Protein AF-A0A7X5KMU0-F1 (afdb_monomer_lite)

Secondary structure (DSSP, 8-state):
-HHHHHHHHHHHHHHHHHHHHHHHHHHHHHS-HHHHHHHHHSHHHHHHHHHHHHHHHHHHHHHHHS-GGGSS-S------SSSS-------PPPHHHHHHHHHHHHHHHHTT-HHHHHHHHHHHHHHHHTS-HHHHHHHHHHHHHHHTT--GGGS-HHHHHHHHHHHHHHHHHHT-HHHHHHHH--------

Radius of gyration: 24.43 Å; chains: 1; bounding box: 58×74×50 Å

Sequence (192 aa):
MEPELRRKGRAMLTISFSTMMVVLTIYGGQFSPRTLQDFLEKRMTQRILGYFMGVLVFSIFALFSMKPERLSAPVLKCYAEDEEKVRLVLRGLTFDRLLFENFYPIRHYGVEDLFILDGMAGALAVVAKENTPKIRRKTWNFAKYLLSGVDWDKLQDVERSYLKDRFYQLAVLAGELEDYGKMFGKVGKEER

Structure (mmCIF, N/CA/C/O backbone):
data_AF-A0A7X5KMU0-F1
#
_entry.id   AF-A0A7X5KMU0-F1
#
loop_
_atom_site.group_PDB
_atom_site.id
_atom_site.type_symbol
_atom_site.label_atom_id
_atom_site.label_alt_id
_atom_site.label_comp_id
_atom_site.label_asym_id
_atom_site.label_entity_id
_atom_site.label_seq_id
_atom_site.pdbx_PDB_ins_code
_atom_site.Cartn_x
_atom_site.Cartn_y
_atom_site.Cartn_z
_atom_site.occupancy
_atom_site.B_iso_or_equiv
_atom_site.auth_seq_id
_atom_site.auth_comp_id
_atom_site.auth_asym_id
_atom_site.auth_atom_id
_atom_site.pdbx_PDB_model_num
ATOM 1 N N . MET A 1 1 ? -7.762 -0.812 -30.931 1.00 47.56 1 MET A N 1
ATOM 2 C CA . MET A 1 1 ? -6.860 0.348 -30.727 1.00 47.56 1 MET A CA 1
ATOM 3 C C . MET A 1 1 ? -6.045 0.251 -29.425 1.00 47.56 1 MET A C 1
ATOM 5 O O . MET A 1 1 ? -4.902 0.682 -29.412 1.00 47.56 1 MET A O 1
ATOM 9 N N . GLU A 1 2 ? -6.547 -0.407 -28.370 1.00 56.09 2 GLU A N 1
ATOM 10 C CA . GLU A 1 2 ? -5.804 -0.718 -27.125 1.00 56.09 2 GLU A CA 1
ATOM 11 C C . GLU A 1 2 ? -4.488 -1.524 -27.237 1.00 56.09 2 GLU A C 1
ATOM 13 O O . GLU A 1 2 ? -3.565 -1.229 -26.471 1.00 56.09 2 GLU A O 1
ATOM 18 N N . PRO A 1 3 ? -4.312 -2.507 -28.150 1.00 56.44 3 PRO A N 1
ATOM 19 C CA . PRO A 1 3 ? -3.068 -3.280 -28.185 1.00 56.44 3 PRO A CA 1
ATOM 20 C C . PRO A 1 3 ? -1.856 -2.446 -28.626 1.00 56.44 3 PRO A C 1
ATOM 22 O O . PRO A 1 3 ? -0.734 -2.762 -28.231 1.00 56.44 3 PRO A O 1
ATOM 25 N N . GLU A 1 4 ? -2.057 -1.368 -29.395 1.00 54.94 4 GLU A N 1
ATOM 26 C CA . GLU A 1 4 ? -0.983 -0.424 -29.729 1.00 54.94 4 GLU A CA 1
ATOM 27 C C . GLU A 1 4 ? -0.571 0.429 -28.531 1.00 54.94 4 GLU A C 1
ATOM 29 O O . GLU A 1 4 ? 0.621 0.636 -28.324 1.00 54.94 4 GLU A O 1
ATOM 34 N N . LEU A 1 5 ? -1.523 0.893 -27.717 1.00 57.69 5 LEU A N 1
ATOM 35 C CA . LEU A 1 5 ? -1.223 1.726 -26.551 1.00 57.69 5 LEU A CA 1
ATOM 36 C C . LEU A 1 5 ? -0.485 0.916 -25.468 1.00 57.69 5 LEU A C 1
ATOM 38 O O . LEU A 1 5 ? 0.518 1.382 -24.930 1.00 57.69 5 LEU A O 1
ATOM 42 N N . ARG A 1 6 ? -0.872 -0.354 -25.257 1.00 56.75 6 ARG A N 1
ATOM 43 C CA . ARG A 1 6 ? -0.132 -1.325 -24.417 1.00 56.75 6 ARG A CA 1
ATOM 44 C C . ARG A 1 6 ? 1.259 -1.661 -24.962 1.00 56.75 6 ARG A C 1
ATOM 46 O O . ARG A 1 6 ? 2.175 -1.960 -24.194 1.00 56.75 6 ARG A O 1
ATOM 53 N N . ARG A 1 7 ? 1.439 -1.657 -26.287 1.00 58.16 7 ARG A N 1
ATOM 54 C CA . ARG A 1 7 ? 2.754 -1.842 -26.926 1.00 58.16 7 ARG A CA 1
ATOM 55 C C . ARG A 1 7 ? 3.622 -0.594 -26.753 1.00 58.16 7 ARG A C 1
ATOM 57 O O . ARG A 1 7 ? 4.789 -0.738 -26.418 1.00 58.16 7 ARG A O 1
ATOM 64 N N . LYS A 1 8 ? 3.041 0.604 -26.886 1.00 61.72 8 LYS A N 1
ATOM 65 C CA . LYS A 1 8 ? 3.707 1.899 -26.670 1.00 61.72 8 LYS A CA 1
ATOM 66 C C . LYS A 1 8 ? 4.133 2.108 -25.216 1.00 61.72 8 LYS A C 1
ATOM 68 O O . LYS A 1 8 ? 5.255 2.541 -25.002 1.00 61.72 8 LYS A O 1
ATOM 73 N N . GLY A 1 9 ? 3.305 1.740 -24.233 1.00 71.75 9 GLY A N 1
ATOM 74 C CA . GLY A 1 9 ? 3.659 1.833 -22.808 1.00 71.75 9 GLY A CA 1
ATOM 75 C C . GLY A 1 9 ? 4.824 0.917 -22.419 1.00 71.75 9 GLY A C 1
ATOM 76 O O . GLY A 1 9 ? 5.789 1.365 -21.805 1.00 71.75 9 GLY A O 1
ATOM 77 N N . ARG A 1 10 ? 4.794 -0.348 -22.868 1.00 69.50 10 ARG A N 1
ATOM 78 C CA . ARG A 1 10 ? 5.921 -1.279 -22.681 1.00 69.50 10 ARG A CA 1
ATOM 79 C C . ARG A 1 10 ? 7.172 -0.814 -23.424 1.00 69.50 10 ARG A C 1
ATOM 81 O O . ARG A 1 10 ? 8.244 -0.815 -22.838 1.00 69.50 10 ARG A O 1
ATOM 88 N N . ALA A 1 11 ? 7.032 -0.348 -24.666 1.00 77.12 11 ALA A N 1
ATOM 89 C CA . ALA A 1 11 ? 8.150 0.187 -25.439 1.00 77.12 11 ALA A CA 1
ATOM 90 C C . ALA A 1 11 ? 8.764 1.435 -24.788 1.00 77.12 11 ALA A C 1
ATOM 92 O O . ALA A 1 11 ? 9.981 1.527 -24.724 1.00 77.12 11 ALA A O 1
ATOM 93 N N . MET A 1 12 ? 7.962 2.363 -24.255 1.00 80.06 12 MET A N 1
ATOM 94 C CA . MET A 1 12 ? 8.468 3.527 -23.519 1.00 80.06 12 MET A CA 1
ATOM 95 C C . MET A 1 12 ? 9.243 3.115 -22.268 1.00 80.06 12 MET A C 1
ATOM 97 O O . MET A 1 12 ? 10.348 3.606 -22.075 1.00 80.06 12 MET A O 1
ATOM 101 N N . LEU A 1 13 ? 8.726 2.179 -21.463 1.00 82.75 13 LEU A N 1
ATOM 102 C CA . LEU A 1 13 ? 9.440 1.671 -20.286 1.00 82.75 13 LEU A CA 1
ATOM 103 C C . LEU A 1 13 ? 10.750 0.970 -20.662 1.00 82.75 13 LEU A C 1
ATOM 105 O O . LEU A 1 13 ? 11.772 1.225 -20.032 1.00 82.75 13 LEU A O 1
ATOM 109 N N . THR A 1 14 ? 10.752 0.135 -21.706 1.00 79.31 14 THR A N 1
ATOM 110 C CA . THR A 1 14 ? 11.973 -0.527 -22.187 1.00 79.31 14 THR A CA 1
ATOM 111 C C . THR A 1 14 ? 12.974 0.487 -22.726 1.00 79.31 14 THR A C 1
ATOM 113 O O . THR A 1 14 ? 14.144 0.407 -22.380 1.00 79.31 14 THR A O 1
ATOM 116 N N . ILE A 1 15 ? 12.530 1.479 -23.503 1.00 89.38 15 ILE A N 1
ATOM 117 C CA . ILE A 1 15 ? 13.398 2.546 -24.014 1.00 89.38 15 ILE A CA 1
ATOM 118 C C . ILE A 1 15 ? 13.987 3.347 -22.852 1.00 89.38 15 ILE A C 1
ATOM 120 O O . ILE A 1 15 ? 15.198 3.525 -22.819 1.00 89.38 15 ILE A O 1
ATOM 124 N N . SER A 1 16 ? 13.180 3.777 -21.879 1.00 86.00 16 SER A N 1
ATOM 125 C CA . SER A 1 16 ? 13.654 4.515 -20.702 1.00 86.00 16 SER A CA 1
ATOM 126 C C . SER A 1 16 ? 14.604 3.693 -19.831 1.00 86.00 16 SER A C 1
ATOM 128 O O . SER A 1 16 ? 15.604 4.217 -19.349 1.00 86.00 16 SER A O 1
ATOM 130 N N . PHE A 1 17 ? 14.333 2.401 -19.641 1.00 84.06 17 PHE A N 1
ATOM 131 C CA . PHE A 1 17 ? 15.216 1.516 -18.887 1.00 84.06 17 PHE A CA 1
ATOM 132 C C . PHE A 1 17 ? 16.538 1.283 -19.627 1.00 84.06 17 PHE A C 1
ATOM 134 O O . PHE A 1 17 ? 17.608 1.387 -19.031 1.00 84.06 17 PHE A O 1
ATOM 141 N N . SER A 1 18 ? 16.485 1.045 -20.939 1.00 84.69 18 SER A N 1
ATOM 142 C CA . SER A 1 18 ? 17.669 0.883 -21.781 1.00 84.69 18 SER A CA 1
ATOM 143 C C . SER A 1 18 ? 18.495 2.164 -21.866 1.00 84.69 18 SER A C 1
ATOM 145 O O . SER A 1 18 ? 19.713 2.090 -21.744 1.00 84.69 18 SER A O 1
ATOM 147 N N . THR A 1 19 ? 17.881 3.342 -22.015 1.00 89.38 19 THR A N 1
ATOM 148 C CA . THR A 1 19 ? 18.629 4.608 -22.013 1.00 89.38 19 THR A CA 1
ATOM 149 C C . THR A 1 19 ? 19.240 4.889 -20.647 1.00 89.38 19 THR A C 1
ATOM 151 O O . THR A 1 19 ? 20.394 5.300 -20.592 1.00 89.38 19 THR A O 1
ATOM 154 N N . MET A 1 20 ? 18.542 4.590 -19.547 1.00 86.38 20 MET A N 1
ATOM 155 C CA . MET A 1 20 ? 19.096 4.729 -18.198 1.00 86.38 20 MET A CA 1
ATOM 156 C C . MET A 1 20 ? 20.264 3.768 -17.959 1.00 86.38 20 MET A C 1
ATOM 158 O O . MET A 1 20 ? 21.282 4.177 -17.412 1.00 86.38 20 MET A O 1
ATOM 162 N N . MET A 1 21 ? 20.167 2.523 -18.432 1.00 82.81 21 MET A N 1
ATOM 163 C CA . MET A 1 21 ? 21.255 1.547 -18.357 1.00 82.81 21 MET A CA 1
ATOM 164 C C . MET A 1 21 ? 22.452 1.970 -19.214 1.00 82.81 21 MET A C 1
ATOM 166 O O . MET A 1 21 ? 23.586 1.871 -18.757 1.00 82.81 21 MET A O 1
ATOM 170 N N . VAL A 1 22 ? 22.224 2.494 -20.421 1.00 84.88 22 VAL A N 1
ATOM 171 C CA . VAL A 1 22 ? 23.285 3.020 -21.295 1.00 84.88 22 VAL A CA 1
ATOM 172 C C . VAL A 1 22 ? 23.961 4.229 -20.656 1.00 84.88 22 VAL A C 1
ATOM 174 O O . VAL A 1 22 ? 25.184 4.267 -20.589 1.00 84.88 22 VAL A O 1
ATOM 177 N N . VAL A 1 23 ? 23.192 5.179 -20.121 1.00 80.00 23 VAL A N 1
ATOM 178 C CA . VAL A 1 23 ? 23.732 6.346 -19.409 1.00 80.00 23 VAL A CA 1
ATOM 179 C C . VAL A 1 23 ? 24.521 5.907 -18.177 1.00 80.00 23 VAL A C 1
ATOM 181 O O . VAL A 1 23 ? 25.636 6.378 -17.988 1.00 80.00 23 VAL A O 1
ATOM 184 N N . LEU A 1 24 ? 24.008 4.962 -17.384 1.00 71.19 24 LEU A N 1
ATOM 185 C CA . LEU A 1 24 ? 24.708 4.412 -16.221 1.00 71.19 24 LEU A CA 1
ATOM 186 C C . LEU A 1 24 ? 25.998 3.678 -16.624 1.00 71.19 24 LEU A C 1
ATOM 188 O O . LEU A 1 24 ? 27.017 3.818 -15.953 1.00 71.19 24 LEU A O 1
ATOM 192 N N . THR A 1 25 ? 25.976 2.948 -17.742 1.00 81.88 25 THR A N 1
ATOM 193 C CA . THR A 1 25 ? 27.142 2.230 -18.284 1.00 81.88 25 THR A CA 1
ATOM 194 C C . THR A 1 25 ? 28.206 3.202 -18.791 1.00 81.88 25 THR A C 1
ATOM 196 O O . THR A 1 25 ? 29.385 3.034 -18.491 1.00 81.88 25 THR A O 1
ATOM 199 N N . ILE A 1 26 ? 27.804 4.257 -19.507 1.00 79.88 26 ILE A N 1
ATOM 200 C CA . ILE A 1 26 ? 28.705 5.317 -19.977 1.00 79.88 26 ILE A CA 1
ATOM 201 C C . ILE A 1 26 ? 29.290 6.074 -18.783 1.00 79.88 26 ILE A C 1
ATOM 203 O O . ILE A 1 26 ? 30.498 6.284 -18.721 1.00 79.88 26 ILE A O 1
ATOM 207 N N . TYR A 1 27 ? 28.460 6.429 -17.803 1.00 71.44 27 TYR A N 1
ATOM 208 C CA . TYR A 1 27 ? 28.890 7.142 -16.604 1.00 71.44 27 TYR A CA 1
ATOM 209 C C . TYR A 1 27 ? 29.864 6.306 -15.759 1.00 71.44 27 TYR A C 1
ATOM 211 O O . TYR A 1 27 ? 30.892 6.814 -15.317 1.00 71.44 27 TYR A O 1
ATOM 219 N N . GLY A 1 28 ? 29.595 5.005 -15.603 1.00 68.62 28 GLY A N 1
ATOM 220 C CA . GLY A 1 28 ? 30.491 4.062 -14.929 1.00 68.62 28 GLY A CA 1
ATOM 221 C C . GLY A 1 28 ? 31.801 3.798 -15.682 1.00 68.62 28 GLY A C 1
ATOM 222 O O . GLY A 1 28 ? 32.800 3.460 -15.055 1.00 68.62 28 GLY A O 1
ATOM 223 N N . GLY A 1 29 ? 31.818 3.976 -17.008 1.00 72.19 29 GLY A N 1
ATOM 224 C CA . GLY A 1 29 ? 33.023 3.854 -17.835 1.00 72.19 29 GLY A CA 1
ATOM 225 C C . GLY A 1 29 ? 33.867 5.132 -17.925 1.00 72.19 29 GLY A C 1
ATOM 226 O O . GLY A 1 29 ? 35.070 5.046 -18.160 1.00 72.19 29 GLY A O 1
ATOM 227 N N . GLN A 1 30 ? 33.264 6.312 -17.738 1.00 68.62 30 GLN A N 1
ATOM 228 C CA . GLN A 1 30 ? 33.943 7.613 -17.851 1.00 68.62 30 GLN A CA 1
ATOM 229 C C . GLN A 1 30 ? 34.675 8.044 -16.576 1.00 68.62 30 GLN A C 1
ATOM 231 O O . GLN A 1 30 ? 35.619 8.830 -16.647 1.00 68.62 30 GLN A O 1
ATOM 236 N N . PHE A 1 31 ? 34.284 7.510 -15.422 1.00 65.56 31 PHE A N 1
ATOM 237 C CA . PHE A 1 31 ? 34.972 7.742 -14.160 1.00 65.56 31 PHE A CA 1
ATOM 238 C C . PHE A 1 31 ? 35.582 6.431 -13.677 1.00 65.56 31 PHE A C 1
ATOM 240 O O . PHE A 1 31 ? 34.875 5.480 -13.359 1.00 65.56 31 PHE A O 1
ATOM 247 N N . SER A 1 32 ? 36.913 6.376 -13.594 1.00 70.75 32 SER A N 1
ATOM 248 C CA . SER A 1 32 ? 37.586 5.261 -12.924 1.00 70.75 32 SER A CA 1
ATOM 249 C C . SER A 1 32 ? 37.095 5.186 -11.469 1.00 70.75 32 SER A C 1
ATOM 251 O O . SER A 1 32 ? 36.878 6.240 -10.862 1.00 70.75 32 SER A O 1
ATOM 253 N N . PRO A 1 33 ? 36.990 3.993 -10.848 1.00 63.56 33 PRO A N 1
ATOM 254 C CA . PRO A 1 33 ? 36.740 3.873 -9.408 1.00 63.56 33 PRO A CA 1
ATOM 255 C C . PRO A 1 33 ? 37.679 4.751 -8.569 1.00 63.56 33 PRO A C 1
ATOM 257 O O . PRO A 1 33 ? 37.297 5.246 -7.513 1.00 63.56 33 PRO A O 1
ATOM 260 N N . ARG A 1 34 ? 38.884 5.016 -9.092 1.00 66.38 34 ARG A N 1
ATOM 261 C CA . ARG A 1 34 ? 39.868 5.935 -8.514 1.00 66.38 34 ARG A CA 1
ATOM 262 C C . ARG A 1 34 ? 39.408 7.390 -8.535 1.00 66.38 34 ARG A C 1
ATOM 264 O O . ARG A 1 34 ? 39.564 8.068 -7.542 1.00 66.38 34 ARG A O 1
ATOM 271 N N . THR A 1 35 ? 38.746 7.856 -9.594 1.00 69.62 35 THR A N 1
ATOM 272 C CA . THR A 1 35 ? 38.191 9.219 -9.647 1.00 69.62 35 THR A CA 1
ATOM 273 C C . THR A 1 35 ? 37.053 9.407 -8.649 1.00 69.62 35 THR A C 1
ATOM 275 O O . THR A 1 35 ? 36.919 10.486 -8.083 1.00 69.62 35 THR A O 1
ATOM 278 N N . LEU A 1 36 ? 36.252 8.365 -8.399 1.00 66.62 36 LEU A N 1
ATOM 279 C CA . LEU A 1 36 ? 35.250 8.380 -7.331 1.00 66.62 36 LEU A CA 1
ATOM 280 C C . LEU A 1 36 ? 35.921 8.429 -5.949 1.00 66.62 36 LEU A C 1
ATOM 282 O O . LEU A 1 36 ? 35.501 9.218 -5.109 1.00 66.62 36 LEU A O 1
ATOM 286 N N . GLN A 1 37 ? 36.973 7.634 -5.725 1.00 71.88 37 GLN A N 1
ATOM 287 C CA . GLN A 1 37 ? 37.762 7.665 -4.487 1.00 71.88 37 GLN A CA 1
ATOM 288 C C . GLN A 1 37 ? 38.408 9.042 -4.275 1.00 71.88 37 GLN A C 1
ATOM 290 O O . GLN A 1 37 ? 38.141 9.683 -3.263 1.00 71.88 37 GLN A O 1
ATOM 295 N N . ASP A 1 38 ? 39.108 9.571 -5.278 1.00 77.12 38 ASP A N 1
ATOM 296 C CA . ASP A 1 38 ? 39.708 10.909 -5.275 1.00 77.12 38 ASP A CA 1
ATOM 297 C C . ASP A 1 38 ? 38.653 12.009 -5.066 1.00 77.12 38 ASP A C 1
ATOM 299 O O . ASP A 1 38 ? 38.910 13.047 -4.454 1.00 77.12 38 ASP A O 1
ATOM 303 N N . PHE A 1 39 ? 37.436 11.815 -5.584 1.00 77.00 39 PHE A N 1
ATOM 304 C CA . PHE A 1 39 ? 36.324 12.738 -5.389 1.00 77.00 39 PHE A CA 1
ATOM 305 C C . PHE A 1 39 ? 35.768 12.675 -3.964 1.00 77.00 39 PHE A C 1
ATOM 307 O O . PHE A 1 39 ? 35.478 13.727 -3.397 1.00 77.00 39 PHE A O 1
ATOM 314 N N . LEU A 1 40 ? 35.657 11.483 -3.374 1.00 78.12 40 LEU A N 1
ATOM 315 C CA . LEU A 1 40 ? 35.206 11.262 -1.996 1.00 78.12 40 LEU A CA 1
ATOM 316 C C . LEU A 1 40 ? 36.261 11.656 -0.946 1.00 78.12 40 LEU A C 1
ATOM 318 O O . LEU A 1 40 ? 35.901 12.000 0.180 1.00 78.12 40 LEU A O 1
ATOM 322 N N . GLU A 1 41 ? 37.545 11.668 -1.302 1.00 84.25 41 GLU A N 1
ATOM 323 C CA . GLU A 1 41 ? 38.641 12.137 -0.441 1.00 84.25 41 GLU A CA 1
ATOM 324 C C . GLU A 1 41 ? 38.745 13.669 -0.378 1.00 84.25 41 GLU A C 1
ATOM 326 O O . GLU A 1 41 ? 39.272 14.235 0.586 1.00 84.25 41 GLU A O 1
ATOM 331 N N . LYS A 1 42 ? 38.202 14.386 -1.371 1.00 90.19 42 LYS A N 1
ATOM 332 C CA . LYS A 1 42 ? 38.211 15.855 -1.373 1.00 90.19 42 LYS A CA 1
ATOM 333 C C . LYS A 1 42 ? 37.386 16.408 -0.212 1.00 90.19 42 LYS A C 1
ATOM 335 O O . LYS A 1 42 ? 36.175 16.208 -0.123 1.00 90.19 42 LYS A O 1
ATOM 340 N N . ARG A 1 43 ? 38.017 17.258 0.607 1.00 86.19 43 ARG A N 1
ATOM 341 C CA . ARG A 1 43 ? 37.362 17.958 1.732 1.00 86.19 43 ARG A CA 1
ATOM 342 C C . ARG A 1 43 ? 36.124 18.761 1.312 1.00 86.19 43 ARG A C 1
ATOM 344 O O . ARG A 1 43 ? 35.194 18.893 2.100 1.00 86.19 43 ARG A O 1
ATOM 351 N N . MET A 1 44 ? 36.097 19.309 0.093 1.00 84.56 44 MET A N 1
ATOM 352 C CA . MET A 1 44 ? 34.930 20.032 -0.431 1.00 84.56 44 MET A CA 1
ATOM 353 C C . MET A 1 44 ? 33.740 19.088 -0.655 1.00 84.56 44 MET A C 1
ATOM 355 O O . MET A 1 44 ? 32.639 19.382 -0.195 1.00 84.56 44 MET A O 1
ATOM 359 N N . THR A 1 45 ? 33.971 17.927 -1.271 1.00 87.94 45 THR A N 1
ATOM 360 C CA . THR A 1 45 ? 32.950 16.890 -1.463 1.00 87.94 45 THR A CA 1
ATOM 361 C C . THR A 1 45 ? 32.445 16.356 -0.129 1.00 87.94 45 THR A C 1
ATOM 363 O O . THR A 1 45 ? 31.239 16.269 0.073 1.00 87.94 45 THR A O 1
ATOM 366 N N . GLN A 1 46 ? 33.343 16.080 0.822 1.00 88.12 46 GLN A N 1
ATOM 367 C CA . GLN A 1 46 ? 32.971 15.619 2.164 1.00 88.12 46 GLN A CA 1
ATOM 368 C C . GLN A 1 46 ? 32.130 16.647 2.928 1.00 88.12 46 GLN A C 1
ATOM 370 O O . GLN A 1 46 ? 31.219 16.266 3.656 1.00 88.12 46 GLN A O 1
ATOM 375 N N . ARG A 1 47 ? 32.381 17.951 2.744 1.00 91.81 47 ARG A N 1
ATOM 376 C CA . ARG A 1 47 ? 31.546 19.018 3.326 1.00 91.81 47 ARG A CA 1
ATOM 377 C C . ARG A 1 47 ? 30.148 19.051 2.719 1.00 91.81 47 ARG A C 1
ATOM 379 O O . ARG A 1 47 ? 29.180 19.161 3.464 1.00 91.81 47 ARG A O 1
ATOM 386 N N . ILE A 1 48 ? 30.036 18.937 1.394 1.00 91.81 48 ILE A N 1
ATOM 387 C CA . ILE A 1 48 ? 28.736 18.882 0.708 1.00 91.81 48 ILE A CA 1
ATOM 388 C C . ILE A 1 48 ? 27.973 17.632 1.156 1.00 91.81 48 ILE A C 1
ATOM 390 O O . ILE A 1 48 ? 26.827 17.732 1.585 1.00 91.81 48 ILE A O 1
ATOM 394 N N . LEU A 1 49 ? 28.627 16.469 1.145 1.00 86.69 49 LEU A N 1
ATOM 395 C CA . LEU A 1 49 ? 28.040 15.211 1.596 1.00 86.69 49 LEU A CA 1
ATOM 396 C C . LEU A 1 49 ? 27.632 15.274 3.075 1.00 86.69 49 LEU A C 1
ATOM 398 O O . LEU A 1 49 ? 26.549 14.824 3.432 1.00 86.69 49 LEU A O 1
ATOM 402 N N . GLY A 1 50 ? 28.454 15.899 3.921 1.00 93.69 50 GLY A N 1
ATOM 403 C CA . GLY A 1 50 ? 28.151 16.147 5.328 1.00 93.69 50 GLY A CA 1
ATOM 404 C C . GLY A 1 50 ? 26.934 17.050 5.526 1.00 93.69 50 GLY A C 1
ATOM 405 O O . GLY A 1 50 ? 26.110 16.764 6.389 1.00 93.69 50 GLY A O 1
ATOM 406 N N . TYR A 1 51 ? 26.762 18.087 4.701 1.00 95.69 51 TYR A N 1
ATOM 407 C CA . TYR A 1 51 ? 25.552 18.913 4.709 1.00 95.69 51 TYR A CA 1
ATOM 408 C C . TYR A 1 51 ? 24.314 18.100 4.309 1.00 95.69 51 TYR A C 1
ATOM 410 O O . TYR A 1 51 ? 23.316 18.126 5.023 1.00 95.69 51 TYR A O 1
ATOM 418 N N . PHE A 1 52 ? 24.389 17.317 3.229 1.00 92.12 52 PHE A N 1
ATOM 419 C CA . PHE A 1 52 ? 23.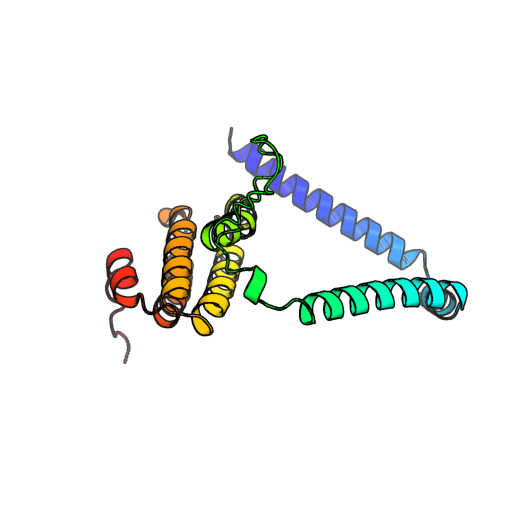291 16.439 2.803 1.00 92.12 52 PHE A CA 1
ATOM 420 C C . PHE A 1 52 ? 22.900 15.426 3.886 1.00 92.12 52 PHE A C 1
ATOM 422 O O . PHE A 1 52 ? 21.722 15.298 4.220 1.00 92.12 52 PHE A O 1
ATOM 429 N N . MET A 1 53 ? 23.885 14.745 4.475 1.00 93.06 53 MET A N 1
ATOM 430 C CA . MET A 1 53 ? 23.654 13.803 5.570 1.00 93.06 53 MET A 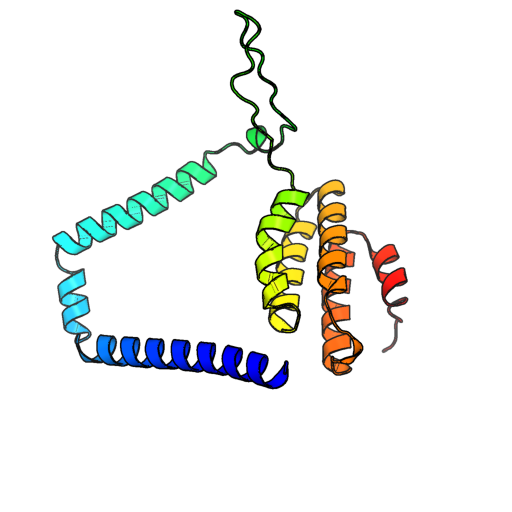CA 1
ATOM 431 C C . MET A 1 53 ? 23.110 14.511 6.814 1.00 93.06 53 MET A C 1
ATOM 433 O O . MET A 1 53 ? 22.205 13.993 7.460 1.00 93.06 53 MET A O 1
ATOM 437 N N . GLY A 1 54 ? 23.591 15.716 7.122 1.00 95.31 54 GLY A N 1
ATOM 438 C CA . GLY A 1 54 ? 23.087 16.537 8.221 1.00 95.31 54 GLY A CA 1
ATOM 439 C C . GLY A 1 54 ? 21.624 16.940 8.035 1.00 95.31 54 GLY A C 1
ATOM 440 O O . GLY A 1 54 ? 20.841 16.822 8.973 1.00 95.31 54 GLY A O 1
ATOM 441 N N . VAL A 1 55 ? 21.226 17.338 6.824 1.00 94.81 55 VAL A N 1
ATOM 442 C CA . VAL A 1 55 ? 19.827 17.654 6.489 1.00 94.81 55 VAL A CA 1
ATOM 443 C C . VAL A 1 55 ? 18.941 16.410 6.586 1.00 94.81 55 VAL A C 1
ATOM 445 O O . VAL A 1 55 ? 17.836 16.491 7.125 1.00 94.81 55 VAL A O 1
ATOM 448 N N . LEU A 1 56 ? 19.418 15.246 6.132 1.00 93.44 56 LEU A N 1
ATOM 449 C CA . LEU A 1 56 ? 18.695 13.979 6.282 1.00 93.44 56 LEU A CA 1
ATOM 450 C C . LEU A 1 56 ? 18.497 13.604 7.754 1.00 93.44 56 LEU A C 1
ATOM 452 O O . LEU A 1 56 ? 17.372 13.334 8.172 1.00 93.44 56 LEU A O 1
ATOM 456 N N . VAL A 1 57 ? 19.564 13.643 8.553 1.00 95.31 57 VAL A N 1
ATOM 457 C CA . VAL A 1 57 ? 19.506 13.339 9.990 1.00 95.31 57 VAL A CA 1
ATOM 458 C C . VAL A 1 57 ? 18.610 14.337 10.722 1.00 95.31 57 VAL A C 1
ATOM 460 O O . VAL A 1 57 ? 17.777 13.925 11.525 1.00 95.31 57 VAL A O 1
ATOM 463 N N . PHE A 1 58 ? 18.712 15.631 10.408 1.00 93.81 58 PHE A N 1
ATOM 464 C CA . PHE A 1 58 ? 17.827 16.660 10.950 1.00 93.81 58 PHE A CA 1
ATOM 465 C C . PHE A 1 58 ? 16.362 16.388 10.604 1.00 93.81 58 PHE A C 1
ATOM 467 O O . PHE A 1 58 ? 15.509 16.481 11.477 1.00 93.81 58 PHE A O 1
ATOM 474 N N . SER A 1 59 ? 16.067 15.995 9.363 1.00 89.38 59 SER A N 1
ATOM 475 C CA . SER A 1 59 ? 14.701 15.679 8.929 1.00 89.38 59 SER A CA 1
ATOM 476 C C . SER A 1 59 ? 14.134 14.465 9.670 1.00 89.38 59 SER A C 1
ATOM 478 O O . SER A 1 59 ? 12.990 14.501 10.115 1.00 89.38 59 SER A O 1
ATOM 480 N N . ILE A 1 60 ? 14.937 13.413 9.864 1.00 90.94 60 ILE A N 1
ATOM 481 C CA . ILE A 1 60 ? 14.545 12.218 10.630 1.00 90.94 60 ILE A CA 1
ATOM 482 C C . ILE A 1 60 ? 14.326 12.573 12.104 1.00 90.94 60 ILE A C 1
ATOM 484 O O . ILE A 1 60 ? 13.331 12.165 12.701 1.00 90.94 60 ILE A O 1
ATOM 488 N N . PHE A 1 61 ? 15.226 13.360 12.693 1.00 92.50 61 PHE A N 1
ATOM 489 C CA . PHE A 1 61 ? 15.108 13.789 14.083 1.00 92.50 61 PHE A CA 1
ATOM 490 C C . PHE A 1 61 ? 13.900 14.708 14.294 1.00 92.50 61 PHE A C 1
ATOM 492 O O . PHE A 1 61 ? 13.163 14.541 15.261 1.00 92.50 61 PHE A O 1
ATOM 499 N N . ALA A 1 62 ? 13.655 15.641 13.373 1.00 86.88 62 ALA A N 1
ATOM 500 C CA . ALA A 1 62 ? 12.481 16.507 13.380 1.00 86.88 62 ALA A CA 1
ATOM 501 C C . ALA A 1 62 ? 11.186 15.694 13.261 1.00 86.88 62 ALA A C 1
ATOM 503 O O . ALA A 1 62 ? 10.231 15.959 13.990 1.00 86.88 62 ALA A O 1
ATOM 504 N N . LEU A 1 63 ? 11.175 14.665 12.407 1.00 82.88 63 LEU A N 1
ATOM 505 C CA . LEU A 1 63 ? 10.056 13.733 12.290 1.00 82.88 63 LEU A CA 1
ATOM 506 C C . LEU A 1 63 ? 9.829 12.959 13.596 1.00 82.88 63 LEU A C 1
ATOM 508 O O . LEU A 1 63 ? 8.694 12.842 14.043 1.00 82.88 63 LEU A O 1
ATOM 512 N N . PHE A 1 64 ? 10.894 12.482 14.243 1.00 82.75 64 PHE A N 1
ATOM 513 C CA . PHE A 1 64 ? 10.801 11.770 15.520 1.00 82.75 64 PHE A CA 1
ATOM 514 C C . PHE A 1 64 ? 10.370 12.681 16.684 1.00 82.75 64 PHE A C 1
ATOM 516 O O . PHE A 1 64 ? 9.629 12.260 17.568 1.00 82.75 64 PHE A O 1
ATOM 523 N N . SER A 1 65 ? 10.790 13.951 16.673 1.00 80.88 65 SER A N 1
ATOM 524 C CA . SER A 1 65 ? 10.359 14.971 17.642 1.00 80.88 65 SER A CA 1
ATOM 525 C C . SER A 1 65 ? 8.902 15.403 17.458 1.00 80.88 65 SER A C 1
ATOM 527 O O . SER A 1 65 ? 8.308 16.001 18.362 1.00 80.88 65 SER A O 1
ATOM 529 N N . MET A 1 66 ? 8.301 15.122 16.302 1.00 78.62 66 MET A N 1
ATOM 530 C CA . MET A 1 66 ? 6.918 15.476 16.029 1.00 78.62 66 MET A CA 1
ATOM 531 C C . MET A 1 66 ? 5.979 14.549 16.814 1.00 78.62 66 MET A C 1
ATOM 533 O O . MET A 1 66 ? 5.738 13.402 16.446 1.00 78.62 66 MET A O 1
ATOM 537 N N . LYS A 1 67 ? 5.425 15.054 17.924 1.00 60.56 67 LYS A N 1
ATOM 538 C CA . LYS A 1 67 ? 4.451 14.316 18.742 1.00 60.56 67 LYS A CA 1
ATOM 539 C C . LYS A 1 67 ? 3.199 13.957 17.912 1.00 60.56 67 LYS A C 1
ATOM 541 O O . LYS A 1 67 ? 2.630 14.846 17.269 1.00 60.56 67 LYS A O 1
ATOM 546 N N . PRO A 1 68 ? 2.696 12.708 17.987 1.00 55.56 68 PRO A N 1
ATOM 547 C CA . PRO A 1 68 ? 1.553 12.225 17.195 1.00 55.56 68 PRO A CA 1
ATOM 548 C C . PRO A 1 68 ? 0.214 12.891 17.559 1.00 55.56 68 PRO A C 1
ATOM 550 O O . PRO A 1 68 ? -0.783 12.736 16.856 1.00 55.56 68 PRO A O 1
ATOM 553 N N . GLU A 1 69 ? 0.184 13.674 18.635 1.00 48.50 69 GLU A N 1
ATOM 554 C CA . GLU A 1 69 ? -1.016 14.315 19.174 1.00 48.50 69 GLU A CA 1
ATOM 555 C C . GLU A 1 69 ? -1.617 15.381 18.240 1.00 48.50 69 GLU A C 1
ATOM 557 O O . GLU A 1 69 ? -2.807 15.677 18.316 1.00 48.50 69 GLU A O 1
ATOM 562 N N . ARG A 1 70 ? -0.839 15.899 17.277 1.00 46.44 70 ARG A N 1
ATOM 563 C CA . ARG A 1 70 ? -1.338 16.840 16.255 1.00 46.44 70 ARG A CA 1
ATOM 564 C C . ARG A 1 70 ? -1.847 16.181 14.970 1.00 46.44 70 ARG A C 1
ATOM 566 O O . ARG A 1 70 ? -2.431 16.877 14.144 1.00 46.44 70 ARG A O 1
ATOM 573 N N . LEU A 1 71 ? -1.681 14.865 14.804 1.00 52.59 71 LEU A N 1
ATOM 574 C CA . LEU A 1 71 ? -2.186 14.126 13.636 1.00 52.59 71 LEU A CA 1
ATOM 575 C C . LEU A 1 71 ? -3.602 13.552 13.833 1.00 52.59 71 LEU A C 1
ATOM 577 O O . LEU A 1 71 ? -4.194 13.066 12.873 1.00 52.59 71 LEU A O 1
ATOM 581 N N . SER A 1 72 ? -4.162 13.635 15.045 1.00 45.25 72 SER A N 1
ATOM 582 C CA . SER A 1 72 ? -5.472 13.053 15.389 1.00 45.25 72 SER A CA 1
ATOM 583 C C . SER A 1 72 ? -6.607 14.065 15.570 1.00 45.25 72 SER A C 1
ATOM 585 O O . SER A 1 72 ? -7.689 13.673 15.996 1.00 45.25 72 SER A O 1
ATOM 587 N N . ALA A 1 73 ? -6.419 15.346 15.242 1.00 48.41 73 ALA A N 1
ATOM 588 C CA . ALA A 1 73 ? -7.493 16.332 15.364 1.00 48.41 73 ALA A CA 1
ATOM 589 C C . ALA A 1 73 ? -8.357 16.376 14.083 1.00 48.41 73 ALA A C 1
ATOM 591 O O . ALA A 1 73 ? -7.893 16.863 13.045 1.00 48.41 73 ALA A O 1
ATOM 592 N N . PRO A 1 74 ? -9.622 15.908 14.113 1.00 48.66 74 PRO A N 1
ATOM 593 C CA . PRO A 1 74 ? -10.553 16.183 13.035 1.00 48.66 74 PRO A CA 1
ATOM 594 C C . PRO A 1 74 ? -10.908 17.676 13.092 1.00 48.66 74 PRO A C 1
ATOM 596 O O . PRO A 1 74 ? -11.549 18.133 14.025 1.00 48.66 74 PRO A O 1
ATOM 599 N N . VAL A 1 75 ? -10.474 18.424 12.074 1.00 50.94 75 VAL A N 1
ATOM 600 C CA . VAL A 1 75 ? -10.841 19.826 11.797 1.00 50.94 75 VAL A CA 1
ATOM 601 C C . VAL A 1 75 ? -10.564 20.803 12.958 1.00 50.94 75 VAL A C 1
ATOM 603 O O . VAL A 1 75 ? -11.449 21.124 13.745 1.00 50.94 75 VAL A O 1
ATOM 606 N N . LEU A 1 76 ? -9.360 21.386 13.012 1.00 50.25 76 LEU A N 1
ATOM 607 C CA . LEU A 1 76 ? -9.149 22.619 13.782 1.00 50.25 76 LEU A CA 1
ATOM 608 C C . LEU A 1 76 ? -9.854 23.782 13.060 1.00 50.25 76 LEU A C 1
ATOM 610 O O . LEU A 1 76 ? -9.310 24.380 12.133 1.00 50.25 76 LEU A O 1
ATOM 614 N N . LYS A 1 77 ? -11.089 24.090 13.471 1.00 50.62 77 LYS A N 1
ATOM 615 C CA . LYS A 1 77 ? -11.688 25.413 13.253 1.00 50.62 77 LYS A CA 1
ATOM 616 C C . LYS A 1 77 ? -11.183 26.325 14.369 1.00 50.62 77 LYS A C 1
ATOM 618 O O . LYS A 1 77 ? -11.698 26.272 15.480 1.00 50.62 77 LYS A O 1
ATOM 623 N N . CYS A 1 78 ? -10.157 27.122 14.095 1.00 51.53 78 CYS A N 1
ATOM 624 C CA . CYS A 1 78 ? -9.711 28.157 15.023 1.00 51.53 78 CYS A CA 1
ATOM 625 C C . CYS A 1 78 ? -10.537 29.421 14.763 1.00 51.53 78 CYS A C 1
ATOM 627 O O . CYS A 1 78 ? -10.462 29.978 13.668 1.00 51.53 78 CYS A O 1
ATOM 629 N N . TYR A 1 79 ? -11.312 29.870 15.748 1.00 53.59 79 TYR A N 1
ATOM 630 C CA . TYR A 1 79 ? -11.852 31.227 15.767 1.00 53.59 79 TYR A CA 1
ATOM 631 C C . TYR A 1 79 ? -10.785 32.105 16.424 1.00 53.59 79 TYR A C 1
ATOM 633 O O . TYR A 1 79 ? -10.454 31.889 17.587 1.00 53.59 79 TYR A O 1
ATOM 641 N N . ALA A 1 80 ? -10.179 33.022 15.669 1.00 49.84 80 ALA A N 1
ATOM 642 C CA . ALA A 1 80 ? -9.432 34.114 16.276 1.00 49.84 80 ALA A CA 1
ATOM 643 C C . ALA A 1 80 ? -10.464 35.186 16.628 1.00 49.84 80 ALA A C 1
ATOM 645 O O . ALA A 1 80 ? -11.163 35.686 15.748 1.00 49.84 80 ALA A O 1
ATOM 646 N N . GLU A 1 81 ? -10.615 35.436 17.919 1.00 54.28 81 GLU A N 1
ATOM 647 C CA . GLU A 1 81 ? -11.484 36.462 18.478 1.00 54.28 81 GLU A CA 1
ATOM 648 C C . GLU A 1 81 ? -10.870 37.835 18.174 1.00 54.28 81 GLU A C 1
ATOM 650 O O . GLU A 1 81 ? -10.048 38.334 18.928 1.00 54.28 81 GLU A O 1
ATOM 655 N N . ASP A 1 82 ? -11.159 38.351 16.980 1.00 56.19 82 ASP A N 1
ATOM 656 C CA . ASP A 1 82 ? -11.521 39.750 16.733 1.00 56.19 82 ASP A CA 1
ATOM 657 C C . ASP A 1 82 ? -12.002 39.861 15.273 1.00 56.19 82 ASP A C 1
ATOM 659 O O . ASP A 1 82 ? -11.273 39.532 14.337 1.00 56.19 82 ASP A O 1
ATOM 663 N N . GLU A 1 83 ? -13.261 40.263 15.090 1.00 53.12 83 GLU A N 1
ATOM 664 C CA . GLU A 1 83 ? -13.944 40.497 13.804 1.00 53.12 83 GLU A CA 1
ATOM 665 C C . GLU A 1 83 ? -14.050 39.310 12.817 1.00 53.12 83 GLU A C 1
ATOM 667 O O . GLU A 1 83 ? -13.231 39.181 11.914 1.00 53.12 83 GLU A O 1
ATOM 672 N N . GLU A 1 84 ? -15.111 38.493 12.947 1.00 55.34 84 GLU A N 1
ATOM 673 C CA . GLU A 1 84 ? -15.916 37.739 11.936 1.00 55.34 84 GLU A CA 1
ATOM 674 C C . GLU A 1 84 ? -15.387 37.402 10.504 1.00 55.34 84 GLU A C 1
ATOM 676 O O . GLU A 1 84 ? -16.159 37.033 9.616 1.00 55.34 84 GLU A O 1
ATOM 681 N N . LYS A 1 85 ? -14.085 37.423 10.216 1.00 54.41 85 LYS A N 1
ATOM 682 C CA . LYS A 1 85 ? -13.496 37.098 8.910 1.00 54.41 85 LYS A CA 1
ATOM 683 C C . LYS A 1 85 ? -12.683 35.817 9.005 1.00 54.41 85 LYS A C 1
ATOM 685 O O . LYS A 1 85 ? -11.521 35.802 9.405 1.00 54.41 85 LYS A O 1
ATOM 690 N N . VAL A 1 86 ? -13.295 34.727 8.548 1.00 54.44 86 VAL A N 1
ATOM 691 C CA . VAL A 1 86 ? -12.653 33.415 8.388 1.00 54.44 86 VAL A CA 1
ATOM 692 C C . VAL A 1 86 ? -11.452 33.537 7.438 1.00 54.44 86 VAL A C 1
ATOM 694 O O . VAL A 1 86 ? -11.634 33.716 6.236 1.00 54.44 86 VAL A O 1
ATOM 697 N N . ARG A 1 87 ? -10.217 33.429 7.956 1.00 57.00 87 ARG A N 1
ATOM 698 C CA . ARG A 1 87 ? -8.979 33.474 7.140 1.00 57.00 87 ARG A CA 1
ATOM 699 C C . ARG A 1 87 ? -8.214 32.154 7.032 1.00 57.00 87 ARG A C 1
ATOM 701 O O . ARG A 1 87 ? -7.338 32.056 6.180 1.00 57.00 87 ARG A O 1
ATOM 708 N N . LEU A 1 88 ? -8.537 31.122 7.817 1.00 48.84 88 LEU A N 1
ATOM 709 C CA . LEU A 1 88 ? -7.828 29.842 7.719 1.00 48.84 88 LEU A CA 1
ATOM 710 C C . LEU A 1 88 ? -8.735 28.646 8.037 1.00 48.84 88 LEU A C 1
ATOM 712 O O . LEU A 1 88 ? -9.152 28.450 9.174 1.00 48.84 88 LEU A O 1
ATOM 716 N N . VAL A 1 89 ? -9.012 27.816 7.026 1.00 58.38 89 VAL A N 1
ATOM 717 C CA . VAL A 1 89 ? -9.667 26.508 7.189 1.00 58.38 89 VAL A CA 1
ATOM 718 C C . VAL A 1 89 ? -8.616 25.424 6.971 1.00 58.38 89 VAL A C 1
ATOM 720 O O . VAL A 1 89 ? -8.329 25.042 5.837 1.00 58.38 89 VAL A O 1
ATOM 723 N N . LEU A 1 90 ? -8.037 24.912 8.057 1.00 52.66 90 LEU A N 1
ATOM 724 C CA . LEU A 1 90 ? -7.142 23.759 7.992 1.00 52.66 90 LEU A CA 1
ATOM 725 C C . LEU A 1 90 ? -7.989 22.483 7.947 1.00 52.66 90 LEU A C 1
ATOM 727 O O . LEU A 1 90 ? -8.513 22.011 8.958 1.00 52.66 90 LEU A O 1
ATOM 731 N N . ARG A 1 91 ? -8.162 21.920 6.747 1.00 56.69 91 ARG A N 1
ATOM 732 C CA . ARG A 1 91 ? -8.774 20.594 6.588 1.00 56.69 91 ARG A CA 1
ATOM 733 C C . ARG A 1 91 ? -7.795 19.546 7.118 1.00 56.69 91 ARG A C 1
ATOM 735 O O . ARG A 1 91 ? -6.770 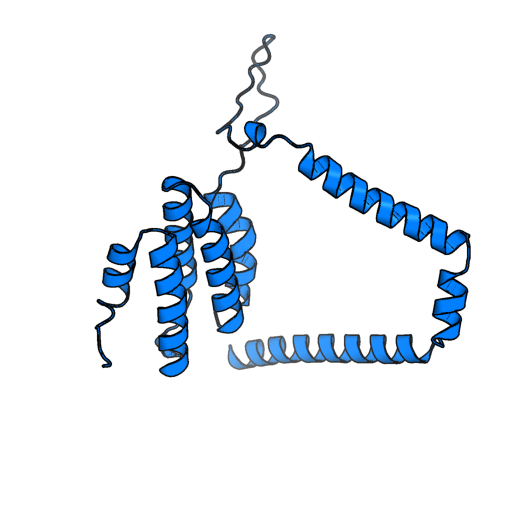19.296 6.493 1.00 56.69 91 ARG A O 1
ATOM 742 N N . GLY A 1 92 ? -8.118 18.956 8.269 1.00 57.41 92 GLY A N 1
ATOM 743 C CA . GLY A 1 92 ? -7.343 17.863 8.857 1.00 57.41 92 GLY A CA 1
ATOM 744 C C . GLY A 1 92 ? -7.230 16.670 7.902 1.00 57.41 92 GLY A C 1
ATOM 745 O O . GLY A 1 92 ? -8.162 16.362 7.154 1.00 57.41 92 GLY A O 1
ATOM 746 N N . LEU A 1 93 ? -6.073 16.016 7.919 1.00 67.44 93 LEU A N 1
ATOM 747 C CA . LEU A 1 93 ? -5.777 14.860 7.084 1.00 67.44 93 LEU A CA 1
ATOM 748 C C . LEU A 1 93 ? -6.399 13.606 7.717 1.00 67.44 93 LEU A C 1
ATOM 750 O O . LEU A 1 93 ? -6.092 13.267 8.856 1.00 67.44 93 LEU A O 1
ATOM 754 N N . THR A 1 94 ? -7.312 12.932 7.013 1.00 82.62 94 THR A N 1
ATOM 755 C CA . THR A 1 94 ? -7.948 11.705 7.517 1.00 82.62 94 THR A CA 1
ATOM 756 C C . THR A 1 94 ? -7.185 10.468 7.062 1.00 82.62 94 THR A C 1
ATOM 758 O O . THR A 1 94 ? -6.584 10.451 5.989 1.00 82.62 94 THR A O 1
ATOM 761 N N . PHE A 1 95 ? -7.250 9.396 7.853 1.00 87.50 95 PHE A N 1
ATOM 762 C CA . PHE A 1 95 ? -6.600 8.132 7.504 1.00 87.50 95 PHE A CA 1
ATOM 763 C C . PHE A 1 95 ? -7.088 7.554 6.163 1.00 87.50 95 PHE A C 1
ATOM 765 O O . PHE A 1 95 ? -6.278 7.088 5.372 1.00 87.50 95 PHE A O 1
ATOM 772 N N . ASP A 1 96 ? -8.386 7.648 5.854 1.00 84.94 96 ASP A N 1
ATOM 773 C CA . ASP A 1 96 ? -8.919 7.171 4.566 1.00 84.94 96 ASP A CA 1
ATOM 774 C C . ASP A 1 96 ? -8.352 7.973 3.391 1.00 84.94 96 ASP A C 1
ATOM 776 O O . ASP A 1 96 ? -8.026 7.415 2.346 1.00 84.94 96 ASP A O 1
ATOM 780 N N . ARG A 1 97 ? -8.193 9.289 3.582 1.00 83.62 97 ARG A N 1
ATOM 781 C CA . ARG A 1 97 ? -7.604 10.173 2.580 1.00 83.62 97 ARG A CA 1
ATOM 782 C C . ARG A 1 97 ? -6.122 9.873 2.376 1.00 83.62 97 ARG A C 1
ATOM 784 O O . ARG A 1 97 ? -5.682 9.839 1.236 1.00 83.62 97 ARG A O 1
ATOM 791 N N . LEU A 1 98 ? -5.387 9.591 3.452 1.00 88.56 98 LEU A N 1
ATOM 792 C CA . LEU A 1 98 ? -3.996 9.140 3.380 1.00 88.56 98 LEU A CA 1
ATOM 793 C C . LEU A 1 98 ? -3.857 7.842 2.591 1.00 88.56 98 LEU A C 1
ATOM 795 O O . LEU A 1 98 ? -3.027 7.773 1.687 1.00 88.56 98 LEU A O 1
ATOM 799 N N . LEU A 1 99 ? -4.667 6.828 2.908 1.00 91.44 99 LEU A N 1
ATOM 800 C CA . LEU A 1 99 ? -4.654 5.566 2.170 1.00 91.44 99 LEU A CA 1
ATOM 801 C C . LEU A 1 99 ? -4.945 5.806 0.688 1.00 91.44 99 LEU A C 1
ATOM 803 O O . LEU A 1 99 ? -4.199 5.336 -0.167 1.00 91.44 99 LEU A O 1
ATOM 807 N N . PHE A 1 100 ? -5.974 6.597 0.383 1.00 90.25 100 PHE A N 1
ATOM 808 C CA . PHE A 1 100 ? -6.326 6.911 -0.993 1.00 90.25 100 PHE A CA 1
ATOM 809 C C . PHE A 1 100 ? -5.203 7.652 -1.730 1.00 90.25 100 PHE A C 1
ATOM 811 O O . PHE A 1 100 ? -4.747 7.166 -2.756 1.00 90.25 100 PHE A O 1
ATOM 818 N N . GLU A 1 101 ? -4.706 8.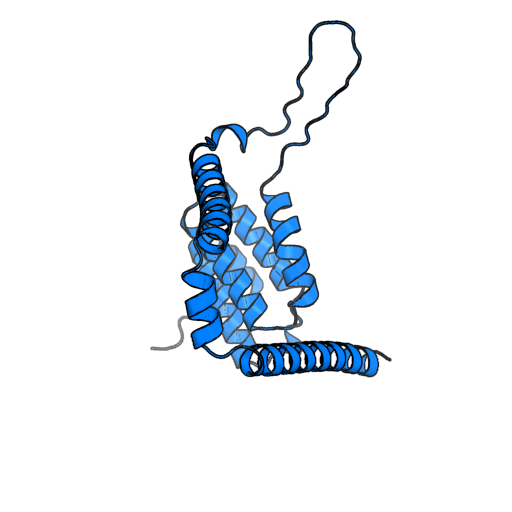776 -1.210 1.00 87.19 101 GLU A N 1
ATOM 819 C CA . GLU A 1 101 ? -3.691 9.595 -1.891 1.00 87.19 101 GLU A CA 1
ATOM 820 C C . GLU A 1 101 ? -2.365 8.843 -2.114 1.00 87.19 101 GLU A C 1
ATOM 822 O O . GLU A 1 101 ? -1.711 9.067 -3.131 1.00 87.19 101 GLU A O 1
ATOM 827 N N . ASN A 1 102 ? -1.990 7.914 -1.226 1.00 90.56 102 ASN A N 1
ATOM 828 C CA . ASN A 1 102 ? -0.726 7.175 -1.342 1.00 90.56 102 ASN A CA 1
ATOM 829 C C . ASN A 1 102 ? -0.833 5.905 -2.194 1.00 90.56 102 ASN A C 1
ATOM 831 O O . ASN A 1 102 ? 0.058 5.614 -2.989 1.00 90.56 102 ASN A O 1
ATOM 835 N N . PHE A 1 103 ? -1.911 5.134 -2.049 1.00 93.12 103 PHE A N 1
ATOM 836 C CA . PHE A 1 103 ? -2.036 3.844 -2.727 1.00 93.12 103 PHE A CA 1
ATOM 837 C C . PHE A 1 103 ? -2.803 3.936 -4.051 1.00 93.12 103 PHE A C 1
ATOM 839 O O . PHE A 1 103 ? -2.643 3.053 -4.892 1.00 93.12 103 PHE A O 1
ATOM 846 N N . TYR A 1 104 ? -3.608 4.983 -4.284 1.00 90.62 104 TYR A N 1
ATOM 847 C CA . TYR A 1 104 ? -4.321 5.155 -5.555 1.00 90.62 104 TYR A CA 1
ATOM 848 C C . TYR A 1 104 ? -3.382 5.191 -6.769 1.00 90.62 104 TYR A C 1
ATOM 850 O O . TYR A 1 104 ? -3.660 4.450 -7.711 1.00 90.62 104 TYR A O 1
ATOM 858 N N . PRO A 1 105 ? -2.278 5.971 -6.787 1.00 90.12 105 PRO A N 1
ATOM 859 C CA . PRO A 1 105 ? -1.391 6.006 -7.950 1.00 90.12 105 PRO A CA 1
ATOM 860 C C . PRO A 1 105 ? -0.771 4.636 -8.228 1.00 90.12 105 PRO A C 1
ATOM 862 O O . PRO A 1 105 ? -0.763 4.179 -9.367 1.00 90.12 105 PRO A O 1
ATOM 865 N N . ILE A 1 106 ? -0.326 3.947 -7.173 1.00 90.88 106 ILE A N 1
ATOM 866 C CA . ILE A 1 106 ? 0.285 2.617 -7.267 1.00 90.88 106 ILE A CA 1
ATOM 867 C C . ILE A 1 106 ? -0.733 1.609 -7.815 1.00 90.88 106 ILE A C 1
ATOM 869 O O . ILE A 1 106 ? -0.427 0.887 -8.760 1.00 90.88 106 ILE A O 1
ATOM 873 N N . ARG A 1 107 ? -1.974 1.623 -7.306 1.00 90.56 107 ARG A N 1
ATOM 874 C CA . ARG A 1 107 ? -3.074 0.811 -7.847 1.00 90.56 107 ARG A CA 1
ATOM 875 C C . ARG A 1 107 ? -3.329 1.141 -9.311 1.00 90.56 107 ARG A C 1
ATOM 877 O O . ARG A 1 107 ? -3.430 0.241 -10.126 1.00 90.56 107 ARG A O 1
ATOM 884 N N . HIS A 1 108 ? -3.480 2.419 -9.645 1.00 87.56 108 HIS A N 1
ATOM 885 C CA . HIS A 1 108 ? -3.881 2.850 -10.981 1.00 87.56 108 HIS A CA 1
ATOM 886 C C . HIS A 1 108 ? -2.927 2.331 -12.064 1.00 87.56 108 HIS A C 1
ATOM 888 O O . HIS A 1 108 ? -3.391 1.898 -13.114 1.00 87.56 108 HIS A O 1
ATOM 894 N N . TYR A 1 109 ? -1.621 2.316 -11.786 1.00 85.44 109 TYR A N 1
ATOM 895 C CA . TYR A 1 109 ? -0.614 1.822 -12.728 1.00 85.44 109 TYR A CA 1
ATOM 896 C C . TYR A 1 109 ? -0.266 0.338 -12.564 1.00 85.44 109 TYR A C 1
ATOM 898 O O . TYR A 1 109 ? 0.236 -0.264 -13.508 1.00 85.44 109 TYR A O 1
ATOM 906 N N . GLY A 1 110 ? -0.511 -0.247 -11.391 1.00 86.25 110 GLY A N 1
ATOM 907 C CA . GLY A 1 110 ? -0.042 -1.587 -11.037 1.00 86.25 110 GLY A CA 1
ATOM 908 C C . GLY A 1 110 ? -1.128 -2.624 -10.773 1.00 86.25 110 GLY A C 1
ATOM 909 O O . GLY A 1 110 ? -0.801 -3.721 -10.347 1.00 86.25 110 GLY A O 1
ATOM 910 N N . VAL A 1 111 ? -2.409 -2.318 -11.000 1.00 88.62 111 VAL A N 1
ATOM 911 C CA . VAL A 1 111 ? -3.514 -3.256 -10.714 1.00 88.62 111 VAL A CA 1
ATOM 912 C C . VAL A 1 111 ? -3.464 -4.543 -11.546 1.00 88.62 111 VAL A C 1
ATOM 914 O O . VAL A 1 111 ? -4.006 -5.556 -11.124 1.00 88.62 111 VAL A O 1
ATOM 917 N N . GLU A 1 112 ? -2.813 -4.521 -12.710 1.00 87.88 112 GLU A N 1
ATOM 918 C CA . GLU A 1 112 ? -2.596 -5.719 -13.536 1.00 87.88 112 GLU A CA 1
ATOM 919 C C . GLU A 1 112 ? -1.326 -6.499 -13.139 1.00 87.88 112 GLU A C 1
ATOM 921 O O . GLU A 1 112 ? -1.093 -7.584 -13.664 1.00 87.88 112 GLU A O 1
ATOM 926 N N . ASP A 1 113 ? -0.496 -5.963 -12.236 1.00 89.50 113 ASP A N 1
ATOM 927 C CA . ASP A 1 113 ? 0.747 -6.591 -11.786 1.00 89.50 113 ASP A CA 1
ATOM 928 C C . ASP A 1 113 ? 0.546 -7.266 -10.424 1.00 89.50 113 ASP A C 1
ATOM 930 O O . ASP A 1 113 ? 0.328 -6.624 -9.389 1.00 89.50 113 ASP A O 1
ATOM 934 N N . LEU A 1 114 ? 0.658 -8.594 -10.435 1.00 90.19 114 LEU A N 1
ATOM 935 C CA . LEU A 1 114 ? 0.515 -9.456 -9.269 1.00 90.19 114 LEU A CA 1
ATOM 936 C C . LEU A 1 114 ? 1.420 -9.039 -8.100 1.00 90.19 114 LEU A C 1
ATOM 938 O O . LEU A 1 114 ? 0.979 -9.032 -6.950 1.00 90.19 114 LEU A O 1
ATOM 942 N N . PHE A 1 115 ? 2.674 -8.681 -8.376 1.00 90.12 115 PHE A N 1
ATOM 943 C CA . PHE A 1 115 ? 3.651 -8.350 -7.341 1.00 90.12 115 PHE A CA 1
ATOM 944 C C . PHE A 1 115 ? 3.420 -6.956 -6.764 1.00 90.12 115 PHE A C 1
ATOM 946 O O . PHE A 1 115 ? 3.686 -6.729 -5.582 1.00 90.12 115 PHE A O 1
ATOM 953 N N . ILE A 1 116 ? 2.881 -6.026 -7.559 1.00 91.88 116 ILE A N 1
ATOM 954 C CA . ILE A 1 116 ? 2.473 -4.717 -7.042 1.00 91.88 116 ILE A CA 1
ATOM 955 C C . ILE A 1 116 ? 1.279 -4.881 -6.101 1.00 91.88 116 ILE A C 1
ATOM 957 O O . ILE A 1 116 ? 1.316 -4.368 -4.981 1.00 91.88 116 ILE A O 1
ATOM 961 N N . LEU A 1 117 ? 0.254 -5.636 -6.506 1.00 92.31 117 LEU A N 1
ATOM 962 C CA . LEU A 1 117 ? -0.884 -5.953 -5.639 1.00 92.31 117 LEU A CA 1
ATOM 963 C C . LEU A 1 117 ? -0.437 -6.639 -4.344 1.00 92.31 117 LEU A C 1
ATOM 965 O O . LEU A 1 117 ? -0.907 -6.275 -3.264 1.00 92.31 117 LEU A O 1
ATOM 969 N N . ASP A 1 118 ? 0.501 -7.582 -4.441 1.00 92.12 118 ASP A N 1
ATOM 970 C CA . ASP A 1 118 ? 1.073 -8.266 -3.286 1.00 92.12 118 ASP A CA 1
ATOM 971 C C . ASP A 1 118 ? 1.812 -7.314 -2.336 1.00 92.12 118 ASP A C 1
ATOM 973 O O . ASP A 1 118 ? 1.601 -7.336 -1.121 1.00 92.12 118 ASP A O 1
ATOM 977 N N . GLY A 1 119 ? 2.650 -6.433 -2.887 1.00 93.88 119 GLY A N 1
ATOM 978 C CA . GLY A 1 119 ? 3.364 -5.419 -2.119 1.00 93.88 119 GLY A CA 1
ATOM 979 C C . GLY A 1 119 ? 2.410 -4.457 -1.410 1.00 93.88 119 GLY A C 1
ATOM 980 O O . GLY A 1 119 ? 2.596 -4.147 -0.231 1.00 93.88 119 GLY A O 1
ATOM 981 N N . MET A 1 120 ? 1.341 -4.031 -2.090 1.00 94.38 120 MET A N 1
ATOM 982 C CA . MET A 1 120 ? 0.304 -3.184 -1.498 1.00 94.38 120 MET A CA 1
ATOM 983 C C . MET A 1 120 ? -0.446 -3.909 -0.375 1.00 94.38 120 MET A C 1
ATOM 985 O O . MET A 1 120 ? -0.625 -3.338 0.702 1.00 94.38 120 MET A O 1
ATOM 989 N N . ALA A 1 121 ? -0.846 -5.165 -0.590 1.00 94.06 121 ALA A N 1
ATOM 990 C CA . ALA A 1 121 ? -1.490 -5.986 0.432 1.00 94.06 121 ALA A CA 1
ATOM 991 C C . ALA A 1 121 ? -0.575 -6.192 1.651 1.00 94.06 121 ALA A C 1
ATOM 993 O O . ALA A 1 121 ? -1.026 -6.051 2.788 1.00 94.06 121 ALA A O 1
ATOM 994 N N . GLY A 1 122 ? 0.720 -6.436 1.427 1.00 94.25 122 GLY A N 1
ATOM 995 C CA . GLY A 1 122 ? 1.730 -6.553 2.478 1.00 94.25 122 GLY A CA 1
ATOM 996 C C . GLY A 1 122 ? 1.901 -5.264 3.288 1.00 94.25 122 GLY A C 1
ATOM 997 O O . GLY A 1 122 ? 1.902 -5.301 4.518 1.00 94.25 122 GLY A O 1
ATOM 998 N N . ALA A 1 123 ? 1.964 -4.106 2.628 1.00 94.69 123 ALA A N 1
ATOM 999 C CA . ALA A 1 123 ? 2.030 -2.818 3.316 1.00 94.69 123 ALA A CA 1
ATOM 1000 C C . ALA A 1 123 ? 0.778 -2.568 4.176 1.00 94.69 123 ALA A C 1
ATOM 1002 O O . ALA A 1 123 ? 0.889 -2.181 5.340 1.00 94.69 123 ALA A O 1
ATOM 1003 N N . LEU A 1 124 ? -0.415 -2.856 3.645 1.00 95.06 124 LEU A N 1
ATOM 1004 C CA . LEU A 1 124 ? -1.659 -2.778 4.414 1.00 95.06 124 LEU A CA 1
ATOM 1005 C C . LEU A 1 124 ? -1.674 -3.774 5.584 1.00 95.06 124 LEU A C 1
ATOM 1007 O O . LEU A 1 124 ? -2.173 -3.437 6.654 1.00 95.06 124 LEU A O 1
ATOM 1011 N N . ALA A 1 125 ? -1.092 -4.964 5.428 1.00 93.56 125 ALA A N 1
ATOM 1012 C CA . ALA A 1 125 ? -0.997 -5.964 6.492 1.00 93.56 125 ALA A CA 1
ATOM 1013 C C . ALA A 1 125 ? -0.132 -5.476 7.659 1.00 93.56 125 ALA A C 1
ATOM 1015 O O . ALA A 1 125 ? -0.531 -5.610 8.817 1.00 93.56 125 ALA A O 1
ATOM 1016 N N . VAL A 1 126 ? 0.998 -4.829 7.363 1.00 92.25 126 VAL A N 1
ATOM 1017 C CA . VAL A 1 126 ? 1.838 -4.174 8.378 1.00 92.25 126 VAL A CA 1
ATOM 1018 C C . VAL A 1 126 ? 1.053 -3.081 9.104 1.00 92.25 126 VAL A C 1
ATOM 1020 O O . VAL A 1 126 ? 1.069 -3.024 10.333 1.00 92.25 126 VAL A O 1
ATOM 1023 N N . VAL A 1 127 ? 0.300 -2.259 8.365 1.00 91.50 127 VAL A N 1
ATOM 1024 C CA . VAL A 1 127 ? -0.556 -1.226 8.967 1.00 91.50 127 VAL A CA 1
ATOM 1025 C C . VAL A 1 127 ? -1.648 -1.851 9.838 1.00 91.50 127 VAL A C 1
ATOM 1027 O O . VAL A 1 127 ? -1.928 -1.338 10.916 1.00 91.50 127 VAL A O 1
ATOM 1030 N N . ALA A 1 128 ? -2.263 -2.957 9.422 1.00 92.06 128 ALA A N 1
ATOM 1031 C CA . ALA A 1 128 ? -3.310 -3.619 10.193 1.00 92.06 128 ALA A CA 1
ATOM 1032 C C . ALA A 1 128 ? -2.780 -4.251 11.492 1.00 92.06 128 ALA A C 1
ATOM 1034 O O . ALA A 1 128 ? -3.432 -4.142 12.529 1.00 92.06 128 ALA A O 1
ATOM 1035 N N . LYS A 1 129 ? -1.602 -4.882 11.463 1.00 89.06 129 LYS A N 1
ATOM 1036 C CA . LYS A 1 129 ? -1.065 -5.654 12.593 1.00 89.06 129 LYS A CA 1
ATOM 1037 C C . LYS A 1 129 ? -0.895 -4.831 13.878 1.00 89.06 129 LYS A C 1
ATOM 1039 O O . LYS A 1 129 ? -1.268 -5.299 14.947 1.00 89.06 129 LYS A O 1
ATOM 1044 N N . GLU A 1 130 ? -0.368 -3.615 13.769 1.00 82.50 130 GLU A N 1
ATOM 1045 C CA . GLU A 1 130 ? 0.078 -2.809 14.921 1.00 82.50 130 GLU A CA 1
ATOM 1046 C C . GLU A 1 130 ? -0.929 -1.714 15.340 1.00 82.50 130 GLU A C 1
ATOM 1048 O O . GLU A 1 130 ? -0.576 -0.775 16.051 1.00 82.50 130 GLU A O 1
ATOM 1053 N N . ASN A 1 131 ? -2.185 -1.770 14.875 1.00 86.06 131 ASN A N 1
ATOM 1054 C CA . ASN A 1 131 ? -3.120 -0.646 15.007 1.00 86.06 131 ASN A CA 1
ATOM 1055 C C . ASN A 1 131 ? -4.469 -0.979 15.662 1.00 86.06 131 ASN A C 1
ATOM 1057 O O . ASN A 1 131 ? -4.904 -2.123 15.777 1.00 86.06 131 ASN A O 1
ATOM 1061 N N . THR A 1 132 ? -5.173 0.084 16.072 1.00 88.94 132 THR A N 1
ATOM 1062 C CA . THR A 1 132 ? -6.497 -0.003 16.709 1.00 88.94 132 THR A CA 1
ATOM 1063 C C . THR A 1 132 ? -7.542 -0.688 15.809 1.00 88.94 132 THR A C 1
ATOM 1065 O O . THR A 1 132 ? -7.467 -0.573 14.582 1.00 88.94 132 THR A O 1
ATOM 1068 N N . PRO A 1 133 ? -8.594 -1.322 16.372 1.00 89.31 133 PRO A N 1
ATOM 1069 C CA . PRO A 1 133 ? -9.674 -1.946 15.593 1.00 89.31 133 PRO A CA 1
ATOM 1070 C C . PRO A 1 133 ? -10.302 -1.027 14.534 1.00 89.31 133 PRO A C 1
ATOM 1072 O O . PRO A 1 133 ? -10.627 -1.468 13.435 1.00 89.31 133 PRO A O 1
ATOM 1075 N N . LYS A 1 134 ? -10.425 0.272 14.833 1.00 87.94 134 LYS A N 1
ATOM 1076 C CA . LYS A 1 134 ? -10.973 1.265 13.901 1.00 87.94 134 LYS A CA 1
ATOM 1077 C C . LYS A 1 134 ? -10.074 1.466 12.678 1.00 87.94 134 LYS A C 1
ATOM 1079 O O . LYS A 1 134 ? -10.588 1.566 11.568 1.00 87.94 134 LYS A O 1
ATOM 1084 N N . ILE A 1 135 ? -8.756 1.525 12.876 1.00 89.31 135 ILE A N 1
ATOM 1085 C CA . ILE A 1 135 ? -7.780 1.641 11.784 1.00 89.31 135 ILE A CA 1
ATOM 1086 C C . ILE A 1 135 ? -7.740 0.339 10.986 1.00 89.31 135 ILE A C 1
ATOM 1088 O O . ILE A 1 135 ? -7.857 0.391 9.769 1.00 89.31 135 ILE A O 1
ATOM 1092 N N . ARG A 1 136 ? -7.697 -0.818 11.657 1.00 93.12 136 ARG A N 1
ATOM 1093 C CA . ARG A 1 136 ? -7.737 -2.140 11.008 1.00 93.12 136 ARG A CA 1
ATOM 1094 C C . ARG A 1 136 ? -8.913 -2.291 10.046 1.00 93.12 136 ARG A C 1
ATOM 1096 O O . ARG A 1 136 ? -8.715 -2.659 8.891 1.00 93.12 136 ARG A O 1
ATOM 1103 N N . ARG A 1 137 ? -10.115 -1.896 10.477 1.00 93.50 137 ARG A N 1
ATOM 1104 C CA . ARG A 1 137 ? -11.314 -1.906 9.628 1.00 93.50 137 ARG A CA 1
ATOM 1105 C C . ARG A 1 137 ? -11.202 -0.971 8.423 1.00 93.50 137 ARG A C 1
ATOM 1107 O O . ARG A 1 137 ? -11.632 -1.322 7.328 1.00 93.50 137 ARG A O 1
ATOM 1114 N N . LYS A 1 138 ? -10.621 0.220 8.596 1.00 93.81 138 LYS A N 1
ATOM 1115 C CA . LYS A 1 138 ? -10.385 1.158 7.482 1.00 93.81 138 LYS A CA 1
ATOM 1116 C C . LYS A 1 138 ? -9.366 0.612 6.484 1.00 93.81 138 LYS A C 1
ATOM 1118 O O . LYS A 1 138 ? -9.604 0.684 5.283 1.00 93.81 138 LYS A O 1
ATOM 1123 N N . THR A 1 139 ? -8.292 0.002 6.977 1.00 95.25 139 THR A N 1
ATOM 1124 C CA . THR A 1 139 ? -7.294 -0.699 6.164 1.00 95.25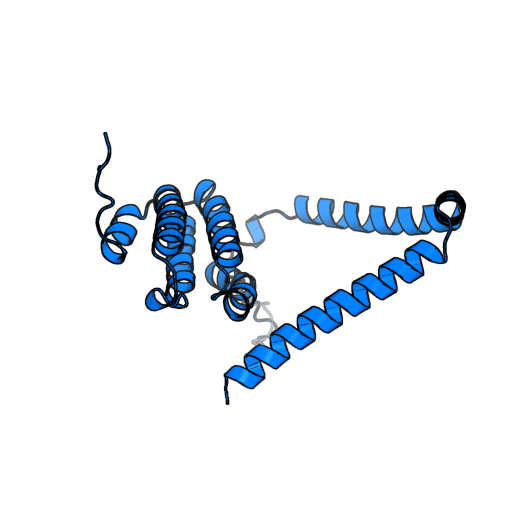 139 THR A CA 1
ATOM 1125 C C . THR A 1 139 ? -7.934 -1.831 5.360 1.00 95.25 139 THR A C 1
ATOM 1127 O O . THR A 1 139 ? -7.723 -1.911 4.154 1.00 95.25 139 THR A O 1
ATOM 1130 N N . TRP A 1 140 ? -8.783 -2.651 5.989 1.00 96.38 140 TRP A N 1
ATOM 1131 C CA . TRP A 1 140 ? -9.528 -3.714 5.308 1.00 96.38 140 TRP A CA 1
ATOM 1132 C C . TRP A 1 140 ? -10.483 -3.178 4.234 1.00 96.38 140 TRP A C 1
ATOM 1134 O O . TRP A 1 140 ? -10.494 -3.657 3.102 1.00 96.38 140 TRP A O 1
ATOM 1144 N N . ASN A 1 141 ? -11.247 -2.128 4.542 1.00 95.31 141 ASN A N 1
ATOM 1145 C CA . ASN A 1 141 ? -12.133 -1.497 3.563 1.00 95.31 141 ASN A CA 1
ATOM 1146 C C . ASN A 1 141 ? -11.367 -0.960 2.349 1.00 95.31 141 ASN A C 1
ATOM 1148 O O . ASN A 1 141 ? -11.833 -1.093 1.218 1.00 95.31 141 ASN A O 1
ATOM 1152 N N . PHE A 1 142 ? -10.180 -0.400 2.570 1.00 95.38 142 PHE A N 1
ATOM 1153 C CA . PHE A 1 142 ? -9.320 0.040 1.483 1.00 95.38 142 PHE A CA 1
ATOM 1154 C C . PHE A 1 142 ? -8.720 -1.137 0.694 1.00 95.38 142 PHE A C 1
ATOM 1156 O O . PHE A 1 142 ? -8.635 -1.079 -0.529 1.00 95.38 142 PHE A O 1
ATOM 1163 N N . ALA A 1 143 ? -8.386 -2.246 1.357 1.00 95.12 143 ALA A N 1
ATOM 1164 C CA . ALA A 1 143 ? -7.943 -3.474 0.701 1.00 95.12 143 ALA A CA 1
ATOM 1165 C C . ALA A 1 143 ? -9.005 -4.030 -0.266 1.00 95.12 143 ALA A C 1
ATOM 1167 O O . ALA A 1 143 ? -8.682 -4.390 -1.397 1.00 95.12 143 ALA A O 1
ATOM 1168 N N . LYS A 1 144 ? -10.289 -4.004 0.120 1.00 94.81 144 LYS A N 1
ATOM 1169 C CA . LYS A 1 144 ? -11.403 -4.351 -0.783 1.00 94.81 144 LYS A CA 1
ATOM 1170 C C . LYS A 1 144 ? -11.468 -3.444 -2.013 1.00 94.81 144 LYS A C 1
ATOM 1172 O O . LYS A 1 144 ? -11.758 -3.912 -3.110 1.00 94.81 144 LYS A O 1
ATOM 1177 N N . TYR A 1 145 ? -11.165 -2.158 -1.848 1.00 92.88 145 TYR A N 1
ATOM 1178 C CA . TYR A 1 145 ? -11.050 -1.220 -2.966 1.00 92.88 145 TYR A CA 1
ATOM 1179 C C . TYR A 1 145 ? -9.856 -1.532 -3.895 1.00 92.88 145 TYR A C 1
ATOM 1181 O O . TYR A 1 145 ? -9.937 -1.318 -5.108 1.00 92.88 145 TYR A O 1
ATOM 1189 N N . LEU A 1 146 ? -8.748 -2.070 -3.371 1.00 90.88 146 LEU A N 1
ATOM 1190 C CA . LEU A 1 146 ? -7.665 -2.574 -4.224 1.00 90.88 146 LEU A CA 1
ATOM 1191 C C . LEU A 1 146 ? -8.151 -3.758 -5.067 1.00 90.88 146 LEU A C 1
ATOM 1193 O O . LEU A 1 146 ? -8.019 -3.728 -6.289 1.00 90.88 146 LEU A O 1
ATOM 1197 N N . LEU A 1 147 ? -8.796 -4.735 -4.421 1.00 89.62 147 LEU A N 1
ATOM 1198 C CA . LEU A 1 147 ? -9.320 -5.943 -5.066 1.00 89.62 147 LEU A CA 1
ATOM 1199 C C . LEU A 1 147 ? -10.382 -5.668 -6.129 1.00 89.62 147 LEU A C 1
ATOM 1201 O O . LEU A 1 147 ? -10.452 -6.396 -7.113 1.00 89.62 147 LEU A O 1
ATOM 1205 N N . SER A 1 148 ? -11.194 -4.621 -5.967 1.00 90.06 148 SER A N 1
ATOM 1206 C CA . SER A 1 148 ? -12.235 -4.281 -6.947 1.00 90.06 148 SER A CA 1
ATOM 1207 C C . SER A 1 148 ? -11.685 -3.867 -8.314 1.00 90.06 148 SER A C 1
ATOM 1209 O O . SER A 1 148 ? -12.446 -3.782 -9.271 1.00 90.06 148 SER A O 1
ATOM 1211 N N . GLY A 1 149 ? -10.387 -3.568 -8.411 1.00 86.12 149 GLY A N 1
ATOM 1212 C CA . GLY A 1 149 ? -9.732 -3.275 -9.684 1.00 86.12 149 GLY A CA 1
ATOM 1213 C C . GLY A 1 149 ? -9.132 -4.493 -10.376 1.00 86.12 149 GLY A C 1
ATOM 1214 O O . GLY A 1 149 ? -8.705 -4.365 -11.519 1.00 86.12 149 GLY A O 1
ATOM 1215 N N . VAL A 1 150 ? -9.065 -5.639 -9.694 1.00 91.25 150 VAL A N 1
ATOM 1216 C CA . VAL A 1 150 ? -8.426 -6.849 -10.211 1.00 91.25 150 VAL A CA 1
ATOM 1217 C C . VAL A 1 150 ? -9.389 -7.567 -11.148 1.00 91.25 150 VAL A C 1
ATOM 1219 O O . VAL A 1 150 ? -10.498 -7.934 -10.760 1.00 91.25 150 VAL A O 1
ATOM 1222 N N . ASP A 1 151 ? -8.944 -7.789 -12.380 1.00 91.25 151 ASP A N 1
ATOM 1223 C CA . ASP A 1 151 ? -9.647 -8.618 -13.353 1.00 91.25 151 ASP A CA 1
ATOM 1224 C C . ASP A 1 151 ? -9.318 -10.090 -13.084 1.00 91.25 151 ASP A C 1
ATOM 1226 O O . ASP A 1 151 ? -8.336 -10.642 -13.590 1.00 91.25 151 ASP A O 1
ATOM 1230 N N . TRP A 1 152 ? -10.118 -10.710 -12.217 1.00 89.81 152 TRP A N 1
ATOM 1231 C CA . TRP A 1 152 ? -9.906 -12.091 -11.791 1.00 89.81 152 TRP A CA 1
ATOM 1232 C C . TRP A 1 152 ? -9.938 -13.073 -12.954 1.00 89.81 152 TRP A C 1
ATOM 1234 O O . TRP A 1 152 ? -9.223 -14.067 -12.897 1.00 89.81 152 TRP A O 1
ATOM 1244 N N . ASP A 1 153 ? -10.696 -12.788 -14.013 1.00 89.56 153 ASP A N 1
ATOM 1245 C CA . ASP A 1 153 ? -10.848 -13.688 -15.154 1.00 89.56 153 ASP A CA 1
ATOM 1246 C C . ASP A 1 153 ? -9.557 -13.828 -15.966 1.00 89.56 153 ASP A C 1
ATOM 1248 O O . ASP A 1 153 ? -9.295 -14.893 -16.527 1.00 89.56 153 ASP A O 1
ATOM 1252 N N . LYS A 1 154 ? -8.705 -12.796 -15.967 1.00 90.62 154 LYS A N 1
ATOM 1253 C CA . LYS A 1 154 ? -7.404 -12.813 -16.654 1.00 90.62 154 LYS A CA 1
ATOM 1254 C C . LYS A 1 154 ? -6.300 -13.546 -15.897 1.00 90.62 154 LYS A C 1
ATOM 1256 O O . LYS A 1 154 ? -5.315 -13.937 -16.521 1.00 90.62 154 LYS A O 1
ATOM 1261 N N . LEU A 1 155 ? -6.434 -13.698 -14.582 1.00 89.19 155 LEU A N 1
ATOM 1262 C CA . LEU A 1 155 ? -5.425 -14.351 -13.751 1.00 89.19 155 LEU A CA 1
ATOM 1263 C C . LEU A 1 155 ? -5.475 -15.868 -13.930 1.00 89.19 155 LEU A C 1
ATOM 1265 O O . LEU A 1 155 ? -6.561 -16.454 -13.981 1.00 89.19 155 LEU A O 1
ATOM 1269 N N . GLN A 1 156 ? -4.307 -16.505 -13.949 1.00 92.06 156 GLN A N 1
ATOM 1270 C CA . GLN A 1 156 ? -4.193 -17.960 -13.873 1.00 92.06 156 GLN A CA 1
ATOM 1271 C C . GLN A 1 156 ? -4.605 -18.455 -12.482 1.00 92.06 156 GLN A C 1
ATOM 1273 O O . GLN A 1 156 ? -4.492 -17.730 -11.494 1.00 92.06 156 GLN A O 1
ATOM 1278 N N . ASP A 1 157 ? -5.029 -19.714 -12.375 1.00 90.62 157 ASP A N 1
ATOM 1279 C CA . ASP A 1 157 ? -5.534 -20.278 -11.114 1.00 90.62 157 ASP A CA 1
ATOM 1280 C C . ASP A 1 157 ? -4.531 -20.163 -9.956 1.00 90.62 157 ASP A C 1
ATOM 1282 O O . ASP A 1 157 ? -4.910 -19.818 -8.834 1.00 90.62 157 ASP A O 1
ATOM 1286 N N . VAL A 1 158 ? -3.239 -20.357 -10.240 1.00 91.06 158 VAL A N 1
ATOM 1287 C CA . VAL A 1 158 ? -2.158 -20.210 -9.252 1.00 91.06 158 VAL A CA 1
ATOM 1288 C C . VAL A 1 158 ? -2.051 -18.765 -8.754 1.00 91.06 158 VAL A C 1
ATOM 1290 O O . VAL A 1 158 ? -1.937 -18.532 -7.552 1.00 91.06 158 VAL A O 1
ATOM 1293 N N . GLU A 1 159 ? -2.141 -17.782 -9.651 1.00 92.06 159 GLU A N 1
ATOM 1294 C CA . GLU A 1 159 ? -2.080 -16.355 -9.308 1.00 92.06 159 GLU A CA 1
ATOM 1295 C C . GLU A 1 159 ? -3.313 -15.927 -8.501 1.00 92.06 159 GLU A C 1
ATOM 1297 O O . GLU A 1 159 ? -3.199 -15.180 -7.525 1.00 92.06 159 GLU A O 1
ATOM 1302 N N . ARG A 1 160 ? -4.495 -16.454 -8.859 1.00 92.94 160 ARG A N 1
ATOM 1303 C CA . ARG A 1 160 ? -5.738 -16.245 -8.103 1.00 92.94 160 ARG A CA 1
ATOM 1304 C C . ARG A 1 160 ? -5.612 -16.787 -6.685 1.00 92.94 160 ARG A C 1
ATOM 1306 O O . ARG A 1 160 ? -5.992 -16.088 -5.748 1.00 92.94 160 ARG A O 1
ATOM 1313 N N . SER A 1 161 ? -5.107 -18.014 -6.527 1.00 92.44 161 SER A N 1
ATOM 1314 C CA . SER A 1 161 ? -4.901 -18.625 -5.209 1.00 92.44 161 SER A CA 1
ATOM 1315 C C . SER A 1 161 ? -3.905 -17.817 -4.386 1.00 92.44 161 SER A C 1
ATOM 1317 O O . SER A 1 161 ? -4.207 -17.452 -3.255 1.00 92.44 161 SER A O 1
ATOM 1319 N N . TYR A 1 162 ? -2.776 -17.435 -4.989 1.00 93.38 162 TYR A N 1
ATOM 1320 C CA . TYR A 1 162 ? -1.766 -16.614 -4.329 1.00 93.38 162 TYR A CA 1
ATOM 1321 C C . TYR A 1 162 ? -2.356 -15.300 -3.799 1.00 93.38 162 TYR A C 1
ATOM 1323 O O . TYR A 1 162 ? -2.215 -14.992 -2.618 1.00 93.38 162 TYR A O 1
ATOM 1331 N N . LEU A 1 163 ? -3.078 -14.536 -4.628 1.00 93.12 163 LEU A N 1
ATOM 1332 C CA . LEU A 1 163 ? -3.704 -13.288 -4.172 1.00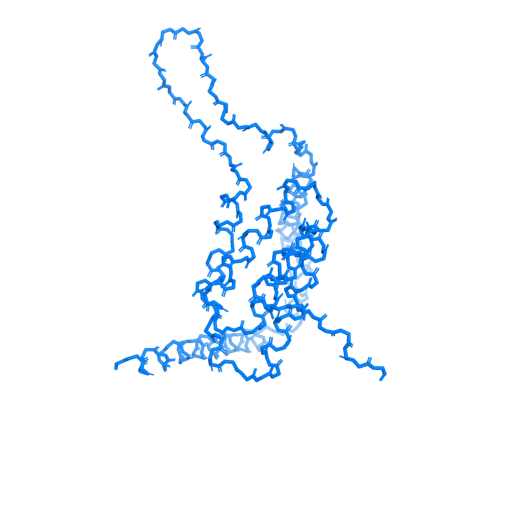 93.12 163 LEU A CA 1
ATOM 1333 C C . LEU A 1 163 ? -4.743 -13.522 -3.080 1.00 93.12 163 LEU A C 1
ATOM 1335 O O . LEU A 1 163 ? -4.765 -12.775 -2.101 1.00 93.12 163 LEU A O 1
ATOM 1339 N N . LYS A 1 164 ? -5.584 -14.551 -3.216 1.00 94.31 164 LYS A N 1
ATOM 1340 C CA . LYS A 1 164 ? -6.555 -14.919 -2.178 1.00 94.31 164 LYS A CA 1
ATOM 1341 C C . LYS A 1 164 ? -5.859 -15.167 -0.843 1.00 94.31 164 LYS A C 1
ATOM 1343 O O . LYS A 1 164 ? -6.246 -14.558 0.150 1.00 94.31 164 LYS A O 1
ATOM 1348 N N . ASP A 1 165 ? -4.779 -15.941 -0.828 1.00 94.19 165 ASP A N 1
ATOM 1349 C CA . ASP A 1 165 ? -4.024 -16.242 0.392 1.00 94.19 165 ASP A CA 1
ATOM 1350 C C . ASP A 1 165 ? -3.404 -14.986 1.016 1.00 94.19 165 ASP A C 1
ATOM 1352 O O . ASP A 1 165 ? -3.452 -14.791 2.235 1.00 94.19 165 ASP A O 1
ATOM 1356 N N . ARG A 1 166 ? -2.871 -14.077 0.193 1.00 94.38 166 ARG A N 1
ATOM 1357 C CA . ARG A 1 166 ? -2.306 -12.807 0.677 1.00 94.38 166 ARG A CA 1
ATOM 1358 C C . ARG A 1 166 ? -3.373 -11.899 1.285 1.00 94.38 166 ARG A C 1
ATOM 1360 O O . ARG A 1 166 ? -3.162 -11.336 2.362 1.00 94.38 166 ARG A O 1
ATOM 1367 N N . PHE A 1 167 ? -4.543 -11.796 0.660 1.00 94.44 167 PHE A N 1
ATOM 1368 C CA . PHE A 1 167 ? -5.660 -11.029 1.214 1.00 94.44 167 PHE A CA 1
ATOM 1369 C C . PHE A 1 167 ? -6.338 -11.728 2.401 1.00 94.44 167 PHE A C 1
ATOM 1371 O O . PHE A 1 167 ? -6.846 -11.043 3.289 1.00 94.44 167 PHE A O 1
ATOM 1378 N N . TYR A 1 168 ? -6.285 -13.058 2.480 1.00 95.31 168 TYR A N 1
ATOM 1379 C CA . TYR A 1 168 ? -6.712 -13.819 3.651 1.00 95.31 168 TYR A CA 1
ATOM 1380 C C . TYR A 1 168 ? -5.852 -13.475 4.870 1.00 95.31 168 TYR A C 1
ATOM 1382 O O . TYR A 1 168 ? -6.387 -13.140 5.926 1.00 95.31 168 TYR A O 1
ATOM 1390 N N . GLN A 1 169 ? -4.522 -13.465 4.726 1.00 94.38 169 GLN A N 1
ATOM 1391 C CA . GLN A 1 169 ? -3.615 -13.058 5.807 1.00 94.38 169 GLN A CA 1
ATOM 1392 C C . GLN A 1 169 ? -3.899 -11.627 6.279 1.00 94.38 169 GLN A C 1
ATOM 1394 O O . GLN A 1 169 ? -3.943 -11.359 7.482 1.00 94.38 169 GLN A O 1
ATOM 1399 N N . LEU A 1 170 ? -4.158 -10.711 5.344 1.00 95.69 170 LEU A N 1
ATOM 1400 C CA . LEU A 1 170 ? -4.573 -9.351 5.675 1.00 95.69 170 LEU A CA 1
ATOM 1401 C C . LEU A 1 170 ? -5.901 -9.326 6.450 1.00 95.69 170 LEU A C 1
ATOM 1403 O O . LEU A 1 170 ? -6.008 -8.599 7.437 1.00 95.69 170 LEU A O 1
ATOM 1407 N N . ALA A 1 171 ? -6.889 -10.132 6.053 1.00 95.81 171 ALA A N 1
ATOM 1408 C CA . ALA A 1 171 ? -8.167 -10.242 6.756 1.00 95.81 171 ALA A CA 1
ATOM 1409 C C . ALA A 1 171 ? -7.991 -10.757 8.192 1.00 95.81 171 ALA A C 1
ATOM 1411 O O . ALA A 1 171 ? -8.614 -10.224 9.112 1.00 95.81 171 ALA A O 1
ATOM 1412 N N . VAL A 1 172 ? -7.108 -11.742 8.404 1.00 94.50 172 VAL A N 1
ATOM 1413 C CA . VAL A 1 172 ? -6.739 -12.242 9.741 1.00 94.50 172 VAL A CA 1
ATOM 1414 C C . VAL A 1 172 ? -6.175 -11.107 10.596 1.00 94.50 172 VAL A C 1
ATOM 1416 O O . VAL A 1 172 ? -6.655 -10.875 11.704 1.00 94.50 172 VAL A O 1
ATOM 1419 N N . LEU A 1 173 ? -5.193 -10.364 10.075 1.00 94.31 173 LEU A N 1
ATOM 1420 C CA . LEU A 1 173 ? -4.542 -9.268 10.803 1.00 94.31 173 LEU A CA 1
ATOM 1421 C C . LEU A 1 173 ? -5.498 -8.103 11.086 1.00 94.31 173 LEU A C 1
ATOM 1423 O O . LEU A 1 173 ? -5.433 -7.485 12.151 1.00 94.31 173 LEU A O 1
ATOM 1427 N N . ALA A 1 174 ? -6.407 -7.817 10.154 1.00 93.56 174 ALA A N 1
ATOM 1428 C CA . ALA A 1 174 ? -7.425 -6.788 10.315 1.00 93.56 174 ALA A CA 1
ATOM 1429 C C . ALA A 1 174 ? -8.591 -7.216 11.229 1.00 93.56 174 ALA A C 1
ATOM 1431 O O . ALA A 1 174 ? -9.311 -6.351 11.729 1.00 93.56 174 ALA A O 1
ATOM 1432 N N . GLY A 1 175 ? -8.759 -8.518 11.485 1.00 93.44 175 GLY A N 1
ATOM 1433 C CA . GLY A 1 175 ? -9.892 -9.069 12.233 1.00 93.44 175 GLY A CA 1
ATOM 1434 C C . GLY A 1 175 ? -11.199 -9.108 11.432 1.00 93.44 175 GLY A C 1
ATOM 1435 O O . GLY A 1 175 ? -12.270 -9.028 12.021 1.00 93.44 175 GLY A O 1
ATOM 1436 N N . GLU A 1 176 ? -11.119 -9.211 10.104 1.00 94.81 176 GLU A N 1
ATOM 1437 C CA . GLU A 1 176 ? -12.253 -9.107 9.167 1.00 94.81 176 GLU A CA 1
ATOM 1438 C C . GLU A 1 176 ? -12.437 -10.411 8.350 1.00 94.81 176 GLU A C 1
ATOM 1440 O O . GLU A 1 176 ? -12.822 -10.411 7.181 1.00 94.81 176 GLU A O 1
ATOM 1445 N N . LEU A 1 177 ? -12.159 -11.560 8.982 1.00 93.06 177 LEU A N 1
ATOM 1446 C CA . LEU A 1 177 ? -12.263 -12.901 8.381 1.00 93.06 177 LEU A CA 1
ATOM 1447 C C . LEU A 1 177 ? -13.667 -13.242 7.865 1.00 93.06 177 LEU A C 1
ATOM 1449 O O . LEU A 1 177 ? -13.805 -13.900 6.834 1.00 93.06 177 LEU A O 1
ATOM 1453 N N . GLU A 1 178 ? -14.713 -12.803 8.567 1.00 92.56 178 GLU A N 1
ATOM 1454 C CA . GLU A 1 178 ? -16.094 -13.024 8.129 1.00 92.56 178 GLU A CA 1
ATOM 1455 C C . GLU A 1 178 ? -16.389 -12.324 6.802 1.00 92.56 178 GLU A C 1
ATOM 1457 O O . GLU A 1 178 ? -17.072 -12.881 5.944 1.00 92.56 178 GLU A O 1
ATOM 1462 N N . ASP A 1 179 ? -15.870 -11.109 6.627 1.00 93.62 179 ASP A N 1
ATOM 1463 C CA . ASP A 1 179 ? -16.067 -10.323 5.413 1.00 93.62 179 ASP A CA 1
ATOM 1464 C C . ASP A 1 179 ? -15.268 -10.914 4.243 1.00 93.62 179 ASP A C 1
ATOM 1466 O O . ASP A 1 179 ? -15.801 -11.058 3.144 1.00 93.62 179 ASP A O 1
ATOM 1470 N N . TYR A 1 180 ? -14.039 -11.386 4.495 1.00 94.38 180 TYR A N 1
ATOM 1471 C CA . TYR A 1 180 ? -13.270 -12.162 3.514 1.00 94.38 180 TYR A CA 1
ATOM 1472 C C . TYR A 1 180 ? -14.035 -13.409 3.044 1.00 94.38 180 TYR A C 1
ATOM 1474 O O . TYR A 1 180 ? -14.157 -13.655 1.842 1.00 94.38 180 TYR A O 1
ATOM 1482 N N . GLY A 1 181 ? -14.600 -14.177 3.983 1.00 90.75 181 GLY A N 1
ATOM 1483 C CA . GLY A 1 181 ? -15.347 -15.397 3.671 1.00 90.75 181 GLY A CA 1
ATOM 1484 C C . GLY A 1 181 ? -16.584 -15.150 2.802 1.00 90.75 181 GLY A C 1
ATOM 1485 O O . GLY A 1 181 ? -16.949 -16.010 2.004 1.00 90.75 181 GLY A O 1
ATOM 1486 N N . LYS A 1 182 ? -17.207 -13.968 2.903 1.00 91.38 182 LYS A N 1
ATOM 1487 C CA . LYS A 1 182 ? -18.315 -13.556 2.023 1.00 91.38 182 LYS A CA 1
ATOM 1488 C C . LYS A 1 182 ? -17.852 -13.250 0.597 1.00 91.38 182 LYS A C 1
ATOM 1490 O O . LYS A 1 182 ? -18.626 -13.451 -0.330 1.00 91.38 182 LYS A O 1
ATOM 1495 N N . MET A 1 183 ? -16.621 -12.767 0.419 1.00 88.31 183 MET A N 1
ATOM 1496 C CA . MET A 1 183 ? -16.078 -12.392 -0.892 1.00 88.31 183 MET A CA 1
ATOM 1497 C C . MET A 1 183 ? -15.547 -13.589 -1.684 1.00 88.31 183 MET A C 1
ATOM 1499 O O . MET A 1 183 ? -15.758 -13.663 -2.890 1.00 88.31 183 MET A O 1
ATOM 1503 N N . PHE A 1 184 ? -14.854 -14.515 -1.018 1.00 86.62 184 PHE A N 1
ATOM 1504 C CA . PHE A 1 184 ? -14.124 -15.599 -1.692 1.00 86.62 184 PHE A CA 1
ATOM 1505 C C . PHE A 1 184 ? -14.596 -17.009 -1.319 1.00 86.62 184 PHE A C 1
ATOM 1507 O O . PHE A 1 184 ? -14.064 -17.984 -1.847 1.00 86.62 184 PHE A O 1
ATOM 1514 N N . GLY A 1 185 ? -15.597 -17.122 -0.442 1.00 78.81 185 GLY A N 1
ATOM 1515 C CA . GLY A 1 185 ? -16.004 -18.384 0.172 1.00 78.81 185 GLY A CA 1
ATOM 1516 C C . GLY A 1 185 ? -15.174 -18.709 1.418 1.00 78.81 185 GLY A C 1
ATOM 1517 O O . GLY A 1 185 ? -14.120 -18.122 1.670 1.00 78.81 185 GLY A O 1
ATOM 1518 N N . LYS A 1 186 ? -15.657 -19.647 2.245 1.00 63.78 186 LYS A N 1
ATOM 1519 C CA . LYS A 1 186 ? -14.868 -20.159 3.375 1.00 63.78 186 LYS A CA 1
ATOM 1520 C C . LYS A 1 186 ? -13.643 -20.880 2.816 1.00 63.78 186 LYS A C 1
ATOM 1522 O O . LYS A 1 186 ? -13.806 -21.792 2.013 1.00 63.78 186 LYS A O 1
ATOM 1527 N N . VAL A 1 187 ? -12.446 -20.503 3.269 1.00 56.19 187 VAL A N 1
ATOM 1528 C CA . VAL A 1 187 ? -11.235 -21.295 3.022 1.00 56.19 187 VAL A CA 1
ATOM 1529 C C . VAL A 1 187 ? -11.450 -22.639 3.713 1.00 56.19 187 VAL A C 1
ATOM 1531 O O . VAL A 1 187 ? -11.485 -22.721 4.944 1.00 56.19 187 VAL A O 1
ATOM 1534 N N . GLY A 1 188 ? -11.739 -23.663 2.916 1.00 42.47 188 GLY A N 1
ATOM 1535 C CA . GLY A 1 188 ? -11.899 -25.024 3.391 1.00 42.47 188 GLY A CA 1
ATOM 1536 C C . GLY A 1 188 ? -10.590 -25.502 4.002 1.00 42.47 188 GLY A C 1
ATOM 1537 O O . GLY A 1 188 ? -9.519 -25.306 3.438 1.00 42.47 188 GLY A O 1
ATOM 1538 N N . LYS A 1 189 ? -10.688 -26.137 5.169 1.00 38.66 189 LYS A N 1
ATOM 1539 C CA . LYS A 1 189 ? -9.681 -27.084 5.642 1.00 38.66 189 LYS A CA 1
ATOM 1540 C C . LYS A 1 189 ? -9.664 -28.289 4.689 1.00 38.66 189 LYS A C 1
ATOM 1542 O O . LYS A 1 189 ? -10.284 -29.300 4.989 1.00 38.66 189 LYS A O 1
ATOM 1547 N N . GLU A 1 190 ? -8.981 -28.169 3.568 1.00 38.16 190 GLU A N 1
ATOM 1548 C CA . GLU A 1 190 ? -8.446 -29.264 2.753 1.00 38.16 190 GLU A CA 1
ATOM 1549 C C . GLU A 1 190 ? -7.040 -28.759 2.407 1.00 38.16 190 GLU A C 1
ATOM 1551 O O . GLU A 1 190 ? -6.909 -27.704 1.807 1.00 38.16 190 GLU A O 1
ATOM 1556 N N . GLU A 1 191 ? -5.948 -29.299 2.937 1.00 29.50 191 GLU A N 1
ATOM 1557 C CA . GLU A 1 191 ? -5.571 -30.708 2.966 1.00 29.50 191 GLU A CA 1
ATOM 1558 C C . GLU A 1 191 ? -4.980 -31.127 4.327 1.00 29.50 191 GLU A C 1
ATOM 1560 O O . GLU A 1 191 ? -4.430 -30.322 5.085 1.00 29.50 191 GLU A O 1
ATOM 1565 N N . ARG A 1 192 ? -5.165 -32.412 4.636 1.00 33.53 192 ARG A N 1
ATOM 1566 C CA . ARG A 1 192 ? -4.427 -33.162 5.658 1.00 33.53 192 ARG A CA 1
ATOM 1567 C C . ARG A 1 192 ? -3.067 -33.574 5.119 1.00 33.53 192 ARG A C 1
ATOM 1569 O O . ARG A 1 192 ? -3.010 -33.862 3.907 1.00 33.53 192 ARG A O 1
#

pLDDT: mean 79.98, std 16.54, range [29.5, 96.38]

Foldseek 3Di:
DVVVVVVVVVVVVVVVVVVVVVVVVVVPVVADVVNVVVQCPDPVNVVVVVVVVVVVVVVVVVVVPDDCPVLPDQWDPDDDPDDDDDDDTDHHDDPLNVLCVPCVVLLVVCLAPLVSLLVLLVVLLVQLQPDDLVSLVSSLVVNVVSVVSHPLVPDDPVSNVVSLVSNCSSCVSSVNNVVSCVVPNPPDPDDD

Organism: NCBI:txid2662126

InterPro domains:
  IPR018723 Protein of unknown function DUF2254, membrane [PF10011] (11-69)